Protein AF-E3PUZ7-F1 (afdb_monomer)

Solvent-accessible surface area (backbone atoms only — not comparable to full-atom values): 16773 Å² total; per-residue (Å²): 133,90,82,90,81,86,84,90,86,87,89,82,92,78,91,83,91,81,84,89,81,80,80,84,82,78,83,76,80,80,89,76,95,76,76,70,51,76,69,99,74,86,47,69,56,97,90,42,78,56,87,70,87,52,75,85,46,40,57,33,38,39,93,94,38,83,44,66,38,68,68,36,36,41,74,70,62,56,26,41,72,46,79,43,77,60,50,97,97,40,70,58,47,78,49,77,45,65,55,72,88,47,73,67,61,53,50,52,51,51,51,52,50,51,53,51,51,51,53,52,48,52,53,49,53,52,49,51,51,50,51,51,51,52,47,53,50,49,51,52,48,50,51,46,50,50,53,55,38,66,70,66,51,70,75,79,47,70,63,59,38,50,55,48,28,48,46,44,48,70,35,72,87,57,19,44,52,79,47,73,98,85,48,77,67,41,37,40,44,56,47,50,46,79,55,98,78,24,43,33,36,42,36,30,26,70,48,70,63,43,72,68,53,49,58,49,44,39,34,77,72,45,20,53,53,49,41,50,53,54,37,54,52,43,50,59,50,36,74,78,38,77,83,39,53,36,39,40,35,36,36,36,31,51,80,67,80,78,55,47,79,40,39,72,37,48,29,73,102,48,67,74,56,54,62,63,75,44,113

Nearest PDB structures (foldseek):
  5ino-assembly1_B  TM=4.489E-01  e=2.355E-01  Homo sapiens
  4gyz-assembly8_H  TM=4.248E-01  e=5.285E-01  Mus musculus
  5ino-assembly1_A  TM=3.552E-01  e=2.801E-01  Homo sapiens
  7krw-assembly3_A  TM=2.551E-01  e=5.321E+00  Escherichia coli K-12

Sequence (279 aa):
MKLFSSKKKIAIIGTMLTTMLAGTIAYAATPIKQDAYYDTFKLVVNGTEQFISDTALKPFIANSRVYVPISTLQNLGIANVQWTPAATGQAASLSVTPKGGTASGEVALYQQQLAALNTQLQAKESEITTLKADKTKLEAEVDKLKSSSSSSSGDLSTRDLQDLEDILNDDRDFEEFYVDSTIRDIGFTYEVDEYRGDVEINMYPDIEITSSILSTLKTDSVARAFDSFIEDIGEEAERKFKDSDVIINLYDDRERNRPSEIHSFDYDGRLRDTIKDAR

Secondary structure (DSSP, 8-state):
------------------------PPPPPPP-----B-----EEETTEEE----GGGS-EEETTEEE--HHHHHHTTSEEEEEE--BTTB--EEEEEES---HHHHHHHHHHHHHHHHHHHHHHHHHHHHHHHHHHHHHHHHHHHHHHHTTT-----HHHHHHHHHHHHH-HHHHEE---TTS--EEEEEEEEEETTEEEEEEEESS---HHHHHHHTSHHHHHHHHHHHHHHHHHHHHH-TTS-EEEEEES-TTSSSPPEEEEEEESSSB---GGG--

Mean predicted aligned error: 20.54 Å

Organism: Acetoanaerobium sticklandii (strain ATCC 12662 / DSM 519 / JCM 1433 / CCUG 9281 / NCIMB 10654 / HF) (NCBI:txid499177)

Radius of gyration: 53.44 Å; Cα contacts (8 Å, |Δi|>4): 319; chains: 1; bounding box: 147×51×120 Å

pLDDT: mean 78.33, std 17.29, range [33.28, 96.38]

Foldseek 3Di:
DDDDDDDDDDDDDDDDDDDPDPDDQDDDDDDDDWDKADDDDFDADPNRTDDDPDPVQDWIDTPNDIDGPPVVCVVVLFWDWDWDPDDVRGHTDIDIGGSDPCPVVVVVVVVVVVVVVVVVVVVVVVVVVVVVVVVVVVVVVVVVVVVVCVVPQDPCPPVLQVVLQCCLCVPPLNQWQDDPPPDDIWGWHWHWDDDPSAIEIEIATLAQCDPVNLVVCLPPVNFVSVQVSVFVSLVSVCVSVVPHKYKYWYWRDNVPPDTDTQDIWTDDPHTDDISNPTD

Structure (mmCIF, N/CA/C/O backbone):
data_AF-E3PUZ7-F1
#
_entry.id   AF-E3PUZ7-F1
#
loop_
_atom_site.group_PDB
_atom_site.id
_atom_site.type_symbol
_atom_site.label_atom_id
_atom_site.label_alt_id
_atom_site.label_comp_id
_atom_site.label_asym_id
_atom_site.label_entity_id
_atom_site.label_seq_id
_atom_site.pdbx_PDB_ins_code
_atom_site.Cartn_x
_atom_site.Cartn_y
_atom_site.Cartn_z
_atom_site.occupancy
_atom_site.B_iso_or_equiv
_atom_site.auth_seq_id
_atom_site.auth_comp_id
_atom_site.auth_asym_id
_atom_site.auth_atom_id
_atom_site.pdbx_PDB_model_num
ATOM 1 N N . MET A 1 1 ? 117.271 -1.258 -57.530 1.00 35.53 1 MET A N 1
ATOM 2 C CA . MET A 1 1 ? 117.498 -0.709 -56.176 1.00 35.53 1 MET A CA 1
ATOM 3 C C . MET A 1 1 ? 116.738 -1.600 -55.200 1.00 35.53 1 MET A C 1
ATOM 5 O O . MET A 1 1 ? 115.543 -1.777 -55.380 1.00 35.53 1 MET A O 1
ATOM 9 N N . LYS A 1 2 ? 117.445 -2.276 -54.283 1.00 41.56 2 LYS A N 1
ATOM 10 C CA . LYS A 1 2 ? 116.847 -3.051 -53.175 1.00 41.56 2 LYS A CA 1
ATOM 11 C C . LYS A 1 2 ? 116.072 -2.099 -52.251 1.00 41.56 2 LYS A C 1
ATOM 13 O O . LYS A 1 2 ? 116.415 -0.926 -52.248 1.00 41.56 2 LYS A O 1
ATOM 18 N N . LEU A 1 3 ? 115.136 -2.607 -51.442 1.00 33.28 3 LEU A N 1
ATOM 19 C CA . LEU A 1 3 ? 115.166 -2.507 -49.969 1.00 33.28 3 LEU A CA 1
ATOM 20 C C . LEU A 1 3 ? 113.838 -3.020 -49.334 1.00 33.28 3 LEU A C 1
ATOM 22 O O . LEU A 1 3 ? 112.811 -2.391 -49.524 1.00 33.28 3 LEU A O 1
ATOM 26 N N . PHE A 1 4 ? 113.941 -4.134 -48.575 1.00 36.12 4 PHE A N 1
ATOM 27 C CA . PHE A 1 4 ? 113.242 -4.536 -47.317 1.00 36.12 4 PHE A CA 1
ATOM 28 C C . PHE A 1 4 ? 111.691 -4.520 -47.208 1.00 36.12 4 PHE A C 1
ATOM 30 O O . PHE A 1 4 ? 111.017 -3.789 -47.905 1.00 36.12 4 PHE A O 1
ATOM 37 N N . SER A 1 5 ? 111.008 -5.200 -46.276 1.00 40.09 5 SER A N 1
ATOM 38 C CA . SER A 1 5 ? 111.151 -6.456 -45.514 1.00 40.09 5 SER A CA 1
ATOM 39 C C . SER A 1 5 ? 109.870 -6.641 -44.654 1.00 40.09 5 SER A C 1
ATOM 41 O O . SER A 1 5 ? 109.211 -5.681 -44.280 1.00 40.09 5 SER A O 1
ATOM 43 N N . SER A 1 6 ? 109.587 -7.892 -44.268 1.00 39.78 6 SER A N 1
ATOM 44 C CA . SER A 1 6 ? 108.939 -8.339 -43.009 1.00 39.78 6 SER A CA 1
ATOM 45 C C . SER A 1 6 ? 107.429 -8.134 -42.698 1.00 39.78 6 SER A C 1
ATOM 47 O O . SER A 1 6 ? 106.940 -7.056 -42.404 1.00 39.78 6 SER A O 1
ATOM 49 N N . LYS A 1 7 ? 106.737 -9.288 -42.660 1.00 39.28 7 LYS A N 1
ATOM 50 C CA . LYS A 1 7 ? 105.817 -9.875 -41.647 1.00 39.28 7 LYS A CA 1
ATOM 51 C C . LYS A 1 7 ? 104.929 -8.996 -40.718 1.00 39.28 7 LYS A C 1
ATOM 53 O O . LYS A 1 7 ? 105.419 -8.386 -39.783 1.00 39.28 7 LYS A O 1
ATOM 58 N N . LYS A 1 8 ? 103.611 -9.262 -40.847 1.00 44.84 8 LYS A N 1
ATOM 59 C CA . LYS A 1 8 ? 102.519 -9.493 -39.851 1.00 44.84 8 LYS A CA 1
ATOM 60 C C . LYS A 1 8 ? 102.328 -8.515 -38.664 1.00 44.84 8 LYS A C 1
ATOM 62 O O . LYS A 1 8 ? 103.142 -8.541 -37.750 1.00 44.84 8 LYS A O 1
ATOM 67 N N . LYS A 1 9 ? 101.111 -7.941 -38.529 1.00 35.28 9 LYS A N 1
ATOM 68 C CA . LYS A 1 9 ? 100.066 -8.272 -37.510 1.00 35.28 9 LYS A CA 1
ATOM 69 C C . LYS A 1 9 ? 99.003 -7.154 -37.316 1.00 35.28 9 LYS A C 1
ATOM 71 O O . LYS A 1 9 ? 99.347 -5.985 -37.298 1.00 35.28 9 LYS A O 1
ATOM 76 N N . ILE A 1 10 ? 97.777 -7.607 -37.004 1.00 37.75 10 ILE A N 1
ATOM 77 C CA . ILE A 1 10 ? 96.693 -6.976 -36.207 1.00 37.75 10 ILE A CA 1
ATOM 78 C C . ILE A 1 10 ? 95.691 -6.041 -36.922 1.00 37.75 10 ILE A C 1
ATOM 80 O O . ILE A 1 10 ? 96.037 -5.041 -37.535 1.00 37.75 10 ILE A O 1
ATOM 84 N N . ALA A 1 11 ? 94.417 -6.423 -36.779 1.00 45.62 11 ALA A N 1
ATOM 85 C CA . ALA A 1 11 ? 93.198 -5.719 -37.160 1.00 45.62 11 ALA A CA 1
ATOM 86 C C . ALA A 1 11 ? 92.857 -4.574 -36.193 1.00 45.62 11 ALA A C 1
ATOM 88 O O . ALA A 1 11 ? 93.078 -4.725 -34.993 1.00 45.62 11 ALA A O 1
ATOM 89 N N . ILE A 1 12 ? 92.221 -3.505 -36.692 1.00 39.75 12 ILE A N 1
ATOM 90 C CA . ILE A 1 12 ? 91.436 -2.551 -35.891 1.00 39.75 12 ILE A CA 1
ATOM 91 C C . ILE A 1 12 ? 90.181 -2.139 -36.682 1.00 39.75 12 ILE A C 1
ATOM 93 O O . ILE A 1 12 ? 90.254 -1.724 -37.835 1.00 39.75 12 ILE A O 1
ATOM 97 N N . ILE A 1 13 ? 89.036 -2.306 -36.023 1.00 45.91 13 ILE A N 1
ATOM 98 C CA . ILE A 1 13 ? 87.685 -1.854 -36.372 1.00 45.91 13 ILE A CA 1
ATOM 99 C C . ILE A 1 13 ? 87.637 -0.317 -36.328 1.00 45.91 13 ILE A C 1
ATOM 101 O O . ILE A 1 13 ? 88.114 0.269 -35.362 1.00 45.91 13 ILE A O 1
ATOM 105 N N . GLY A 1 14 ? 87.022 0.338 -37.319 1.00 33.44 14 GLY A N 1
ATOM 106 C CA . GLY A 1 14 ? 86.835 1.793 -37.295 1.00 33.44 14 GLY A CA 1
ATOM 107 C C . GLY A 1 14 ? 85.931 2.314 -38.412 1.00 33.44 14 GLY A C 1
ATOM 108 O O . GLY A 1 14 ? 86.341 2.417 -39.559 1.00 33.44 14 GLY A O 1
ATOM 109 N N . THR A 1 15 ? 84.693 2.624 -38.037 1.00 42.69 15 THR A N 1
ATOM 110 C CA . THR A 1 15 ? 83.685 3.464 -38.708 1.00 42.69 15 THR A CA 1
ATOM 111 C C . THR A 1 15 ? 84.198 4.494 -39.726 1.00 42.69 15 THR A C 1
ATOM 113 O O . THR A 1 15 ? 84.969 5.373 -39.353 1.00 42.69 15 THR A O 1
ATOM 116 N N . MET A 1 16 ? 83.612 4.523 -40.931 1.00 34.06 16 MET A N 1
ATOM 117 C CA . MET A 1 16 ? 83.184 5.786 -41.555 1.00 34.06 16 MET A CA 1
ATOM 118 C C . MET A 1 16 ? 82.110 5.552 -42.625 1.00 34.06 16 MET A C 1
ATOM 120 O O . MET A 1 16 ? 82.359 5.114 -43.744 1.00 34.06 16 MET A O 1
ATOM 124 N N . LEU A 1 17 ? 80.885 5.841 -42.200 1.00 45.72 17 LEU A N 1
ATOM 125 C CA . LEU A 1 17 ? 79.695 6.087 -42.991 1.00 45.72 17 LEU A CA 1
ATOM 126 C C . LEU A 1 17 ? 79.777 7.533 -43.500 1.00 45.72 17 LEU A C 1
ATOM 128 O O . LEU A 1 17 ? 79.651 8.431 -42.675 1.00 45.72 17 LEU A O 1
ATOM 132 N N . THR A 1 18 ? 79.933 7.773 -44.806 1.00 37.12 18 THR A N 1
ATOM 133 C CA . THR A 1 18 ? 79.565 9.069 -45.408 1.00 37.12 18 THR A CA 1
ATOM 134 C C . THR A 1 18 ? 79.391 8.998 -46.931 1.00 37.12 18 THR A C 1
ATOM 136 O O . THR A 1 18 ? 80.297 8.653 -47.681 1.00 3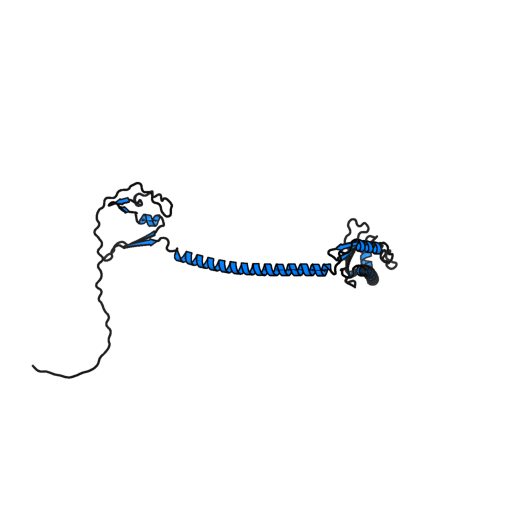7.12 18 THR A O 1
ATOM 139 N N . THR A 1 19 ? 78.194 9.426 -47.349 1.00 40.69 19 THR A N 1
ATOM 140 C CA . THR A 1 19 ? 77.864 10.134 -48.600 1.00 40.69 19 THR A CA 1
ATOM 141 C C . THR A 1 19 ? 77.916 9.381 -49.937 1.00 40.69 19 THR A C 1
ATOM 143 O O . THR A 1 19 ? 78.803 9.593 -50.755 1.00 40.69 19 THR A O 1
ATOM 146 N N . MET A 1 20 ? 76.832 8.660 -50.240 1.00 35.34 20 MET A N 1
ATOM 147 C CA . MET A 1 20 ? 76.235 8.660 -51.584 1.00 35.34 20 MET A CA 1
ATOM 148 C C . MET A 1 20 ? 74.892 9.401 -51.515 1.00 35.34 20 MET A C 1
ATOM 150 O O . MET A 1 2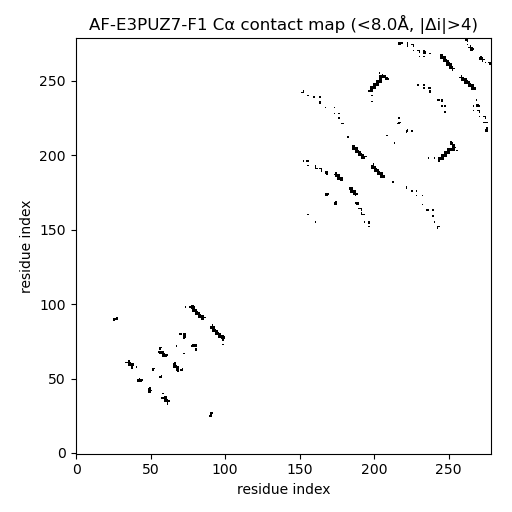0 ? 73.848 8.816 -51.248 1.00 35.34 20 MET A O 1
ATOM 154 N N . LEU A 1 21 ? 74.939 10.718 -51.714 1.00 43.41 21 LEU A N 1
ATOM 155 C CA . LEU A 1 21 ? 73.780 11.555 -52.030 1.00 43.41 21 LEU A CA 1
ATOM 156 C C . LEU A 1 21 ? 73.875 11.889 -53.520 1.00 43.41 21 LEU A C 1
ATOM 158 O O . LEU A 1 21 ? 74.507 12.868 -53.905 1.00 43.41 21 LEU A O 1
ATOM 162 N N . ALA A 1 22 ? 73.273 11.051 -54.362 1.00 42.03 22 ALA A N 1
ATOM 163 C CA . ALA A 1 22 ? 72.930 11.424 -55.728 1.00 42.03 22 ALA A CA 1
ATOM 164 C C . ALA A 1 22 ? 71.433 11.750 -55.731 1.00 42.03 22 ALA A C 1
ATOM 166 O O . ALA A 1 22 ? 70.590 10.859 -55.640 1.00 42.03 22 ALA A O 1
ATOM 167 N N . GLY A 1 23 ? 71.124 13.047 -55.725 1.00 36.88 23 GLY A N 1
ATOM 168 C CA . GLY A 1 23 ? 69.761 13.563 -55.709 1.00 36.88 23 GLY A CA 1
ATOM 169 C C . GLY A 1 23 ? 69.001 13.206 -56.985 1.00 36.88 23 GLY A C 1
ATOM 170 O O . GLY A 1 23 ? 69.510 13.342 -58.095 1.00 36.88 23 GLY A O 1
ATOM 171 N N . THR A 1 24 ? 67.757 12.773 -56.823 1.00 38.41 24 THR A N 1
ATOM 172 C CA . THR A 1 24 ? 66.792 12.663 -57.915 1.00 38.41 24 THR A CA 1
ATOM 173 C C . THR A 1 24 ? 66.355 14.067 -58.331 1.00 38.41 24 THR A C 1
ATOM 175 O O . THR A 1 24 ? 65.744 14.785 -57.539 1.00 38.41 24 THR A O 1
ATOM 178 N N . ILE A 1 25 ? 66.660 14.471 -59.562 1.00 45.84 25 ILE A N 1
ATOM 179 C CA . ILE A 1 25 ? 66.169 15.726 -60.141 1.00 45.84 25 ILE A CA 1
ATOM 180 C C . ILE A 1 25 ? 64.728 15.480 -60.604 1.00 45.84 25 ILE A C 1
ATOM 182 O O . ILE A 1 25 ? 64.490 14.645 -61.475 1.00 45.84 25 ILE A O 1
ATOM 186 N N . ALA A 1 26 ? 63.760 16.175 -60.007 1.00 39.38 26 ALA A N 1
ATOM 187 C CA . ALA A 1 26 ? 62.372 16.152 -60.457 1.00 39.38 26 ALA A CA 1
ATOM 188 C C . ALA A 1 26 ? 62.212 17.091 -61.665 1.00 39.38 26 ALA A C 1
ATOM 190 O O . ALA A 1 26 ? 62.407 18.300 -61.545 1.00 39.38 26 ALA A O 1
ATOM 191 N N . TYR A 1 27 ? 61.863 16.548 -62.832 1.00 46.06 27 TYR A N 1
ATOM 192 C CA . TYR A 1 27 ? 61.534 17.344 -64.015 1.00 46.06 27 TYR A CA 1
ATOM 193 C C . TYR A 1 27 ? 60.083 17.831 -63.920 1.00 46.06 27 TYR A C 1
ATOM 195 O O . TYR A 1 27 ? 59.155 17.024 -63.919 1.00 46.06 27 TYR A O 1
ATOM 203 N N . ALA A 1 28 ? 59.873 19.147 -63.857 1.00 52.69 28 ALA A N 1
ATOM 204 C CA . ALA A 1 28 ? 58.557 19.740 -64.082 1.00 52.69 28 ALA A CA 1
ATOM 205 C C . ALA A 1 28 ? 58.270 19.767 -65.595 1.00 52.69 28 ALA A C 1
ATOM 207 O O . ALA A 1 28 ? 59.100 20.233 -66.376 1.00 52.69 28 ALA A O 1
ATOM 208 N N . ALA A 1 29 ? 57.114 19.247 -66.016 1.00 57.47 29 ALA A N 1
ATOM 209 C CA . ALA A 1 29 ? 56.710 19.234 -67.422 1.00 57.47 29 ALA A CA 1
ATOM 210 C C . ALA A 1 29 ? 56.472 20.659 -67.959 1.00 57.47 29 ALA A C 1
ATOM 212 O O . ALA A 1 29 ? 55.975 21.531 -67.245 1.00 57.47 29 ALA A O 1
ATOM 213 N N . THR A 1 30 ? 56.810 20.896 -69.229 1.00 62.16 30 THR A N 1
ATOM 214 C CA . THR A 1 30 ? 56.602 22.186 -69.904 1.00 62.16 30 THR A CA 1
ATOM 215 C C . THR A 1 30 ? 55.100 22.439 -70.119 1.00 62.16 30 THR A C 1
ATOM 217 O O . THR A 1 30 ? 54.409 21.524 -70.574 1.00 62.16 30 THR A O 1
ATOM 220 N N . PRO A 1 31 ? 54.557 23.639 -69.826 1.00 61.28 31 PRO A N 1
ATOM 221 C CA . PRO A 1 31 ? 53.133 23.915 -70.021 1.00 61.28 31 PRO A CA 1
ATOM 222 C C . PRO A 1 31 ? 52.729 23.822 -71.500 1.00 61.28 31 PRO A C 1
ATOM 224 O O . PRO A 1 31 ? 53.363 24.437 -72.355 1.00 61.28 31 PRO A O 1
ATOM 227 N N . ILE A 1 32 ? 51.648 23.097 -71.800 1.00 71.00 32 ILE A N 1
ATOM 228 C CA . ILE A 1 32 ? 51.056 23.005 -73.146 1.00 71.00 32 ILE A CA 1
ATOM 229 C C . ILE A 1 32 ? 49.718 23.751 -73.133 1.00 71.00 32 ILE A C 1
ATOM 231 O O . ILE A 1 32 ? 48.875 23.483 -72.276 1.00 71.00 32 ILE A O 1
ATOM 235 N N . LYS A 1 33 ? 49.511 24.677 -74.080 1.00 72.56 33 LYS A N 1
ATOM 236 C CA . LYS A 1 33 ? 48.234 25.393 -74.244 1.00 72.56 33 LYS A CA 1
ATOM 237 C C . LYS A 1 33 ? 47.150 24.416 -74.713 1.00 72.56 33 LYS A C 1
ATOM 239 O O . LYS A 1 33 ? 47.382 23.655 -75.647 1.00 72.56 33 LYS A O 1
ATOM 244 N N . GLN A 1 34 ? 45.981 24.453 -74.076 1.00 73.81 34 GLN A N 1
ATOM 245 C CA . GLN A 1 34 ? 44.832 23.617 -74.428 1.00 73.81 34 GLN A CA 1
ATOM 246 C C . GLN A 1 34 ? 43.584 24.482 -74.585 1.00 73.81 34 GLN A C 1
ATOM 248 O O . GLN A 1 34 ? 43.369 25.397 -73.788 1.00 73.81 34 GLN A O 1
ATOM 253 N N . ASP A 1 35 ? 42.772 24.172 -75.593 1.00 80.94 35 ASP A N 1
ATOM 254 C CA . ASP A 1 35 ? 41.462 24.789 -75.777 1.00 80.94 35 ASP A CA 1
ATOM 255 C C . ASP A 1 35 ? 40.428 24.054 -74.912 1.00 80.94 35 ASP A C 1
ATOM 257 O O . ASP A 1 35 ? 40.373 22.820 -74.890 1.00 80.94 35 ASP A O 1
ATOM 261 N N . ALA A 1 36 ? 39.623 24.821 -74.178 1.00 83.75 36 ALA A N 1
ATOM 262 C CA . ALA A 1 36 ? 38.606 24.325 -73.259 1.00 83.75 36 ALA A CA 1
ATOM 263 C C . ALA A 1 36 ? 37.261 24.998 -73.546 1.00 83.75 36 ALA A C 1
ATOM 265 O O . ALA A 1 36 ? 37.219 26.185 -73.875 1.00 83.75 36 ALA A O 1
ATOM 266 N N . TYR A 1 37 ? 36.165 24.256 -73.394 1.00 84.19 37 TYR A N 1
ATOM 267 C CA . TYR A 1 37 ? 34.810 24.797 -73.504 1.00 84.19 37 TYR A CA 1
ATOM 268 C C . TYR A 1 37 ? 33.923 24.341 -72.343 1.00 84.19 37 TYR A C 1
ATOM 270 O O . TYR A 1 37 ? 34.161 23.309 -71.711 1.00 84.19 37 TYR A O 1
ATOM 278 N N . TYR A 1 38 ? 32.891 25.136 -72.068 1.00 81.38 38 TYR A N 1
ATOM 279 C CA . TYR A 1 38 ? 31.889 24.867 -71.042 1.00 81.38 38 TYR A CA 1
ATOM 280 C C . TYR A 1 38 ? 30.602 24.385 -71.716 1.00 81.38 38 TYR A C 1
ATOM 282 O O . TYR A 1 38 ? 30.128 25.022 -72.653 1.00 81.38 38 TYR A O 1
ATOM 290 N N . ASP A 1 39 ? 30.045 23.279 -71.230 1.00 73.31 39 ASP A N 1
ATOM 291 C CA . ASP A 1 39 ? 28.766 22.709 -71.671 1.00 73.31 39 ASP A CA 1
ATOM 292 C C . ASP A 1 39 ? 27.776 22.677 -70.484 1.00 73.31 39 ASP A C 1
ATOM 294 O O . ASP A 1 39 ? 28.136 22.989 -69.343 1.00 73.31 39 ASP A O 1
ATOM 298 N N . THR A 1 40 ? 26.515 22.324 -70.725 1.00 71.31 40 THR A N 1
ATOM 299 C CA . THR A 1 40 ? 25.496 22.128 -69.686 1.00 71.31 40 THR A CA 1
ATOM 300 C C . THR A 1 40 ? 25.797 20.903 -68.815 1.00 71.31 40 THR A C 1
ATOM 302 O O . THR A 1 40 ? 25.353 19.791 -69.090 1.00 71.31 40 THR A O 1
ATOM 305 N N . PHE A 1 41 ? 26.529 21.116 -67.719 1.00 72.06 41 PHE A N 1
ATOM 306 C CA . PHE A 1 41 ? 26.807 20.095 -66.708 1.00 72.06 41 PHE A CA 1
ATOM 307 C C . PHE A 1 41 ? 25.840 20.154 -65.530 1.00 72.06 41 PHE A C 1
ATOM 309 O O . PHE A 1 41 ? 25.646 21.211 -64.932 1.00 72.06 41 PHE A O 1
ATOM 316 N N . LYS A 1 42 ? 25.335 18.986 -65.124 1.00 77.81 42 LYS A N 1
ATOM 317 C CA . LYS A 1 42 ? 24.794 18.775 -63.779 1.00 77.81 42 LYS A CA 1
ATOM 318 C C . LYS A 1 42 ? 25.878 18.160 -62.911 1.00 77.81 42 LYS A C 1
ATOM 320 O O . LYS A 1 42 ? 26.331 17.050 -63.187 1.00 77.81 42 LYS A O 1
ATOM 325 N N . LEU A 1 43 ? 26.301 18.873 -61.874 1.00 79.00 43 LEU A N 1
ATOM 326 C CA . LEU A 1 43 ? 27.221 18.328 -60.885 1.00 79.00 43 LEU A CA 1
ATOM 327 C C . LEU A 1 43 ? 26.409 17.798 -59.709 1.00 79.00 43 LEU A C 1
ATOM 329 O O . LEU A 1 43 ? 25.766 18.574 -59.015 1.00 79.00 43 LEU A O 1
ATOM 333 N N . VAL A 1 44 ? 26.445 16.491 -59.473 1.00 78.62 44 VAL A N 1
ATOM 334 C CA . VAL A 1 44 ? 25.782 15.867 -58.322 1.00 78.62 44 VAL A CA 1
ATOM 335 C C . VAL A 1 44 ? 26.852 15.343 -57.379 1.00 78.62 44 VAL A C 1
ATOM 337 O O . VAL A 1 44 ? 27.714 14.564 -57.781 1.00 78.62 44 VAL A O 1
ATOM 340 N N . VAL A 1 45 ? 26.797 15.772 -56.121 1.00 74.00 45 VAL A N 1
ATOM 341 C CA . VAL A 1 45 ? 27.726 15.356 -55.065 1.00 74.00 45 VAL A CA 1
ATOM 342 C C . VAL A 1 45 ? 26.897 14.785 -53.928 1.00 74.00 45 VAL A C 1
ATOM 344 O O . VAL A 1 45 ? 25.993 15.451 -53.432 1.00 74.00 45 VAL A O 1
ATOM 347 N N . ASN A 1 46 ? 27.179 13.538 -53.541 1.00 69.00 46 ASN A N 1
ATOM 348 C CA . ASN A 1 46 ? 26.451 12.820 -52.487 1.00 69.00 46 ASN A CA 1
ATOM 349 C C . ASN A 1 46 ? 24.918 12.822 -52.683 1.00 69.00 46 ASN A C 1
ATOM 351 O O . ASN A 1 46 ? 24.166 12.953 -51.725 1.00 69.00 46 ASN A O 1
ATOM 355 N N . GLY A 1 47 ? 24.456 12.706 -53.933 1.00 72.12 47 GLY A N 1
ATOM 356 C CA . GLY A 1 47 ? 23.028 12.682 -54.280 1.00 72.12 47 GLY A CA 1
ATOM 357 C C . GLY A 1 47 ? 22.362 14.055 -54.434 1.00 72.12 47 GLY A C 1
ATOM 358 O O . GLY A 1 47 ? 21.220 14.109 -54.880 1.00 72.12 47 GLY A O 1
ATOM 359 N N . THR A 1 48 ? 23.070 15.153 -54.151 1.00 75.31 48 THR A N 1
ATOM 360 C CA . THR A 1 48 ? 22.534 16.521 -54.242 1.00 75.31 48 THR A CA 1
ATOM 361 C C . THR A 1 48 ? 23.167 17.290 -55.400 1.00 75.31 48 THR A C 1
ATOM 363 O O . THR A 1 48 ? 24.395 17.354 -55.516 1.00 75.31 48 THR A O 1
ATOM 366 N N . GLU A 1 49 ? 22.334 17.900 -56.247 1.00 83.50 49 GLU A N 1
ATOM 367 C CA . GLU A 1 49 ? 22.781 18.773 -57.338 1.00 83.50 49 GLU A CA 1
ATOM 368 C C . GLU A 1 49 ? 23.422 20.055 -56.782 1.00 83.50 49 GLU A C 1
ATOM 370 O O . GLU A 1 49 ? 22.863 20.736 -55.925 1.00 83.50 49 GLU A O 1
ATOM 375 N N . GLN A 1 50 ? 24.624 20.364 -57.262 1.00 82.25 50 GLN A N 1
ATOM 376 C CA . GLN A 1 50 ? 25.437 21.497 -56.844 1.00 82.25 50 GLN A CA 1
ATOM 377 C C . GLN A 1 50 ? 25.344 22.603 -57.889 1.00 82.25 50 GLN A C 1
ATOM 379 O O . GLN A 1 50 ? 25.772 22.437 -59.034 1.00 82.25 50 GLN A O 1
ATOM 384 N N . PHE A 1 51 ? 24.824 23.758 -57.480 1.00 80.88 51 PHE A N 1
ATOM 385 C CA . PHE A 1 51 ? 24.768 24.933 -58.337 1.00 80.88 51 PHE A CA 1
ATOM 386 C C . PHE A 1 51 ? 26.043 25.766 -58.182 1.00 80.88 51 PHE A C 1
ATOM 388 O O . PHE A 1 51 ? 26.272 26.394 -57.150 1.00 80.88 51 PHE A O 1
ATOM 395 N N . ILE A 1 52 ? 26.876 25.782 -59.222 1.00 79.44 52 ILE A N 1
ATOM 396 C CA . ILE A 1 52 ? 28.097 26.591 -59.269 1.00 79.44 52 ILE A CA 1
ATOM 397 C C . ILE A 1 52 ? 27.822 27.797 -60.164 1.00 79.44 52 ILE A C 1
ATOM 399 O O . ILE A 1 52 ? 27.684 27.652 -61.376 1.00 79.44 52 ILE A O 1
ATOM 403 N N . SER A 1 53 ? 27.729 28.992 -59.584 1.00 77.56 53 SER A N 1
ATOM 404 C CA . SER A 1 53 ? 27.492 30.232 -60.335 1.00 77.56 53 SER A CA 1
ATOM 405 C C . SER A 1 53 ? 28.758 30.751 -61.025 1.00 77.56 53 SER A C 1
ATOM 407 O O . SER A 1 53 ? 28.682 31.234 -62.155 1.00 77.56 53 SER A O 1
ATOM 409 N N . ASP A 1 54 ? 29.919 30.592 -60.387 1.00 81.81 54 ASP A N 1
ATOM 410 C CA . ASP A 1 54 ? 31.214 31.055 -60.888 1.00 81.81 54 ASP A CA 1
ATOM 411 C C . ASP A 1 54 ? 31.761 30.150 -62.004 1.00 81.81 54 ASP A C 1
ATOM 413 O O . ASP A 1 54 ? 32.048 28.969 -61.799 1.00 81.81 54 ASP A O 1
ATOM 417 N N . THR A 1 55 ? 31.952 30.719 -63.195 1.00 78.62 55 THR A N 1
ATOM 418 C CA . THR A 1 55 ? 32.502 30.030 -64.370 1.00 78.62 55 THR A CA 1
ATOM 419 C C . THR A 1 55 ? 33.916 29.491 -64.166 1.00 78.62 55 THR A C 1
ATOM 421 O O . THR A 1 55 ? 34.256 28.478 -64.772 1.00 78.62 55 THR A O 1
ATOM 424 N N . ALA A 1 56 ? 34.727 30.096 -63.292 1.00 80.44 56 ALA A N 1
ATOM 425 C CA . ALA A 1 56 ? 36.075 29.607 -62.986 1.00 80.44 56 ALA A CA 1
ATOM 426 C C . ALA A 1 56 ? 36.071 28.307 -62.159 1.00 80.44 56 ALA A C 1
ATOM 428 O O . ALA A 1 56 ? 37.069 27.588 -62.122 1.00 80.44 56 ALA A O 1
ATOM 429 N N . LEU A 1 57 ? 34.945 27.994 -61.513 1.00 80.81 57 LEU A N 1
ATOM 430 C CA . LEU A 1 57 ? 34.752 26.805 -60.681 1.00 80.81 57 LEU A CA 1
ATOM 431 C C . LEU A 1 57 ? 33.895 25.733 -61.369 1.00 80.81 57 LEU A C 1
ATOM 433 O O . LEU A 1 57 ? 33.724 24.631 -60.839 1.00 80.81 57 LEU A O 1
ATOM 437 N N . LYS A 1 58 ? 33.348 26.026 -62.551 1.00 84.81 58 LYS A N 1
ATOM 438 C CA . LYS A 1 58 ? 32.537 25.067 -63.301 1.00 84.81 58 LYS A CA 1
ATOM 439 C C . LYS A 1 58 ? 33.406 23.971 -63.921 1.00 84.81 58 LYS A C 1
ATOM 441 O O . LYS A 1 58 ? 34.501 24.265 -64.407 1.00 84.81 58 LYS A O 1
ATOM 446 N N . PRO A 1 59 ? 32.910 22.721 -63.965 1.00 87.62 59 PRO A N 1
ATOM 447 C CA . PRO A 1 59 ? 33.495 21.702 -64.817 1.00 87.62 59 PRO A CA 1
ATOM 448 C C . PRO A 1 59 ? 33.537 22.159 -66.280 1.00 87.62 59 PRO A C 1
ATOM 450 O O . PRO A 1 59 ? 32.635 22.858 -66.746 1.00 87.62 59 PRO A O 1
ATOM 453 N N . PHE A 1 60 ? 34.576 21.752 -66.999 1.00 88.38 60 PHE A N 1
ATOM 454 C CA . PHE A 1 60 ? 34.768 22.070 -68.414 1.00 88.38 60 PHE A CA 1
ATOM 455 C C . PHE A 1 60 ? 35.292 20.855 -69.180 1.00 88.38 60 PHE A C 1
ATOM 457 O O . PHE A 1 60 ? 35.779 19.894 -68.579 1.00 88.38 60 PHE A O 1
ATOM 464 N N . ILE A 1 61 ? 35.203 20.893 -70.510 1.00 86.81 61 ILE A N 1
ATOM 465 C CA . ILE A 1 61 ? 35.742 19.850 -71.389 1.00 86.81 61 ILE A CA 1
ATOM 466 C C . ILE A 1 61 ? 37.007 20.353 -72.062 1.00 86.81 61 ILE A C 1
ATOM 468 O O . ILE A 1 61 ? 37.016 21.421 -72.671 1.00 86.81 61 ILE A O 1
ATOM 472 N N . ALA A 1 62 ? 38.054 19.537 -72.004 1.00 88.94 62 ALA A N 1
ATOM 473 C CA . ALA A 1 62 ? 39.233 19.659 -72.852 1.00 88.94 62 ALA A CA 1
ATOM 474 C C . ALA A 1 62 ? 39.642 18.255 -73.316 1.00 88.94 62 ALA A C 1
ATOM 476 O O . ALA A 1 62 ? 39.488 17.289 -72.574 1.00 88.94 62 ALA A O 1
ATOM 477 N N . ASN A 1 63 ? 40.129 18.097 -74.549 1.00 84.56 63 ASN A N 1
ATOM 478 C CA . ASN A 1 63 ? 40.594 16.799 -75.074 1.00 84.56 63 ASN A CA 1
ATOM 479 C C . ASN A 1 63 ? 39.607 15.625 -74.861 1.00 84.56 63 ASN A C 1
ATOM 481 O O . ASN A 1 63 ? 40.016 14.508 -74.542 1.00 84.56 63 ASN A O 1
ATOM 485 N N . SER A 1 64 ? 38.301 15.882 -75.006 1.00 84.44 64 SER A N 1
ATOM 486 C CA . SER A 1 64 ? 37.221 14.906 -74.756 1.00 84.44 64 SER A CA 1
ATOM 487 C C . SER A 1 64 ? 37.187 14.331 -73.329 1.00 84.44 64 SER A C 1
ATOM 489 O O . SER A 1 64 ? 36.703 13.222 -73.109 1.00 84.44 64 SER A O 1
ATOM 491 N N . ARG A 1 65 ? 37.708 15.070 -72.345 1.00 84.25 65 ARG A N 1
ATOM 492 C CA . ARG A 1 65 ? 37.682 14.724 -70.920 1.00 84.25 65 ARG A CA 1
ATOM 493 C C . ARG A 1 65 ? 37.053 15.854 -70.121 1.00 84.25 65 ARG A C 1
ATOM 495 O O . ARG A 1 65 ? 37.256 17.025 -70.433 1.00 84.25 65 ARG A O 1
ATOM 502 N N . VAL A 1 66 ? 36.318 15.485 -69.076 1.00 86.56 66 VAL A N 1
ATOM 503 C CA . VAL A 1 66 ? 35.755 16.440 -68.119 1.00 86.56 66 VAL A CA 1
ATOM 504 C C . VAL A 1 66 ? 36.806 16.753 -67.063 1.00 86.56 66 VAL A C 1
ATOM 506 O O . VAL A 1 66 ? 37.347 15.851 -66.423 1.00 86.56 66 VAL A O 1
ATOM 509 N N . TYR A 1 67 ? 37.068 18.038 -66.874 1.00 86.88 67 TYR A N 1
ATOM 510 C CA . TYR A 1 67 ? 37.937 18.562 -65.835 1.00 86.88 67 TYR A CA 1
ATOM 511 C C . TYR A 1 67 ? 37.090 19.313 -64.822 1.00 86.88 67 TYR A C 1
ATOM 513 O O . TYR A 1 67 ? 36.273 20.156 -65.184 1.00 86.88 67 TYR A O 1
ATOM 521 N N . VAL A 1 68 ? 37.300 19.010 -63.545 1.00 86.44 68 VAL A N 1
ATOM 522 C CA . VAL A 1 68 ? 36.688 19.738 -62.432 1.00 86.44 68 VAL A CA 1
ATOM 523 C C . VAL A 1 68 ? 37.784 20.580 -61.783 1.00 86.44 68 VAL A C 1
ATOM 525 O O . VAL A 1 68 ? 38.808 20.011 -61.391 1.00 86.44 68 VAL A O 1
ATOM 528 N N . PRO A 1 69 ? 37.614 21.912 -61.669 1.00 87.12 69 PRO A N 1
ATOM 529 C CA . PRO A 1 69 ? 38.579 22.743 -60.967 1.00 87.12 69 PRO A CA 1
ATOM 530 C C . PRO A 1 69 ? 38.775 22.246 -59.535 1.00 87.12 69 PRO A C 1
ATOM 532 O O . PRO A 1 69 ? 37.831 21.916 -58.824 1.00 87.12 69 PRO A O 1
ATOM 535 N N . ILE A 1 70 ? 40.024 22.169 -59.094 1.00 82.25 70 ILE A N 1
ATOM 536 C CA . ILE A 1 70 ? 40.355 21.529 -57.815 1.00 82.25 70 ILE A CA 1
ATOM 537 C C . ILE A 1 70 ? 39.853 22.378 -56.634 1.00 82.25 70 ILE A C 1
ATOM 539 O O . ILE A 1 70 ? 39.403 21.839 -55.625 1.00 82.25 70 ILE A O 1
ATOM 543 N N . SER A 1 71 ? 39.813 23.703 -56.798 1.00 80.69 71 SER A N 1
ATOM 544 C CA . SER A 1 71 ? 39.148 24.641 -55.881 1.00 80.69 71 SER A CA 1
ATOM 545 C C . SER A 1 71 ? 37.663 24.321 -55.676 1.00 80.69 71 SER A C 1
ATOM 547 O O . SER A 1 71 ? 37.140 24.501 -54.577 1.00 80.69 71 SER A O 1
ATOM 549 N N . THR A 1 72 ? 36.987 23.777 -56.689 1.00 83.56 72 THR A N 1
ATOM 550 C CA . THR A 1 72 ? 35.595 23.326 -56.587 1.00 83.56 72 THR A CA 1
ATOM 551 C C . THR A 1 72 ? 35.457 22.190 -55.580 1.00 83.56 72 THR A C 1
ATOM 553 O O . THR A 1 72 ? 34.519 22.192 -54.792 1.00 83.56 72 THR A O 1
ATOM 556 N N . LEU A 1 73 ? 36.421 21.266 -55.512 1.00 80.00 73 LEU A N 1
ATOM 557 C CA . LEU A 1 73 ? 36.401 20.174 -54.531 1.00 80.00 73 LEU A CA 1
ATOM 558 C C . LEU A 1 73 ? 36.515 20.690 -53.088 1.00 80.00 73 LEU A C 1
ATOM 560 O O . LEU A 1 73 ? 35.863 20.158 -52.187 1.00 80.00 73 LEU A O 1
ATOM 564 N N . GLN A 1 74 ? 37.306 21.744 -52.872 1.00 77.75 74 GLN A N 1
ATOM 565 C CA . GLN A 1 74 ? 37.452 22.392 -51.567 1.00 77.75 74 GLN A CA 1
ATOM 566 C C . GLN A 1 74 ? 36.191 23.167 -51.164 1.00 77.75 74 GLN A C 1
ATOM 568 O O . GLN A 1 74 ? 35.704 23.013 -50.034 1.00 77.75 74 GLN A O 1
ATOM 573 N N . ASN A 1 75 ? 35.640 23.951 -52.097 1.00 78.19 75 ASN A N 1
ATOM 574 C CA . ASN A 1 75 ? 34.437 24.759 -51.887 1.00 78.19 75 ASN A CA 1
ATOM 575 C C . ASN A 1 75 ? 33.200 23.892 -51.630 1.00 78.19 75 ASN A C 1
ATOM 577 O O . ASN A 1 75 ? 32.401 24.215 -50.758 1.00 78.19 75 ASN A O 1
ATOM 581 N N . LEU A 1 76 ? 33.083 22.755 -52.320 1.00 75.81 76 LEU A N 1
ATOM 582 C CA . LEU A 1 76 ? 31.978 21.807 -52.148 1.00 75.81 76 LEU A CA 1
ATOM 583 C C . LEU A 1 76 ? 32.119 20.899 -50.922 1.00 75.81 76 LEU A C 1
ATOM 585 O O . LEU A 1 76 ? 31.284 20.027 -50.707 1.00 75.81 76 LEU A O 1
ATOM 589 N N . GLY A 1 77 ? 33.168 21.056 -50.113 1.00 74.00 77 GLY A N 1
ATOM 590 C CA . GLY A 1 77 ? 33.291 20.241 -48.907 1.00 74.00 77 GLY A CA 1
ATOM 591 C C . GLY A 1 77 ? 33.809 18.819 -49.135 1.00 74.00 77 GLY A C 1
ATOM 592 O O . GLY A 1 77 ? 33.760 18.025 -48.206 1.00 74.00 77 GLY A O 1
ATOM 593 N N . ILE A 1 78 ? 34.324 18.497 -50.324 1.00 74.81 78 ILE A N 1
ATOM 594 C CA . ILE A 1 78 ? 34.680 17.127 -50.728 1.00 74.81 78 ILE A CA 1
ATOM 595 C C . ILE A 1 78 ? 36.110 16.772 -50.300 1.00 74.81 78 ILE A C 1
ATOM 597 O O . ILE A 1 78 ? 36.361 15.701 -49.747 1.00 74.81 78 ILE A O 1
ATOM 601 N N . ALA A 1 79 ? 37.059 17.678 -50.542 1.00 77.31 79 ALA A N 1
ATOM 602 C CA . ALA A 1 79 ? 38.480 17.448 -50.292 1.00 77.31 79 ALA A CA 1
ATOM 603 C C . ALA A 1 79 ? 39.164 18.671 -49.669 1.00 77.31 79 ALA A C 1
ATOM 605 O O . ALA A 1 79 ? 38.791 19.811 -49.940 1.00 77.31 79 ALA A O 1
ATOM 606 N N . ASN A 1 80 ? 40.186 18.433 -48.851 1.00 80.44 80 ASN A N 1
ATOM 607 C CA . AS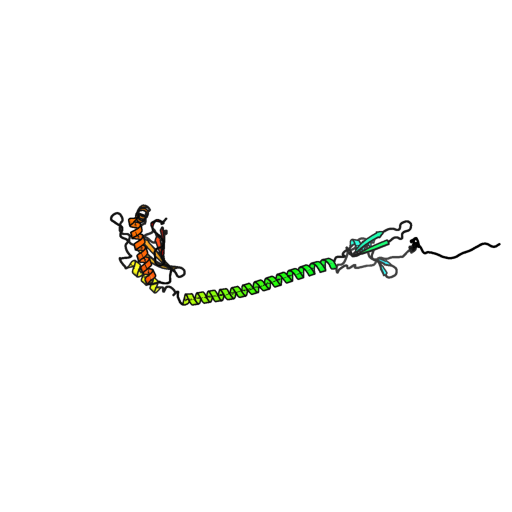N A 1 80 ? 41.177 19.442 -48.514 1.00 80.44 80 ASN A CA 1
ATOM 608 C C . ASN A 1 80 ? 42.210 19.487 -49.640 1.00 80.44 80 ASN A C 1
ATOM 610 O O . ASN A 1 80 ? 42.720 18.454 -50.075 1.00 80.44 80 ASN A O 1
ATOM 614 N N . VAL A 1 81 ? 42.505 20.692 -50.114 1.00 82.81 81 VAL A N 1
ATOM 615 C CA . VAL A 1 81 ? 43.414 20.927 -51.233 1.00 82.81 81 VAL A CA 1
ATOM 616 C C . VAL A 1 81 ? 44.506 21.866 -50.754 1.00 82.81 81 VAL A C 1
ATOM 618 O O . VAL A 1 81 ? 44.218 22.951 -50.254 1.00 82.81 81 VAL A O 1
ATOM 621 N N . GLN A 1 82 ? 45.762 21.459 -50.918 1.00 83.06 82 GLN A N 1
ATOM 622 C CA . GLN A 1 82 ? 46.919 22.286 -50.605 1.00 83.06 82 GLN A CA 1
ATOM 623 C C . GLN A 1 82 ? 47.829 22.383 -51.826 1.00 83.06 82 GLN A C 1
ATOM 625 O O . GLN A 1 82 ? 48.423 21.397 -52.265 1.00 83.06 82 GLN A O 1
ATOM 630 N N . TRP A 1 83 ? 47.935 23.594 -52.368 1.00 82.94 83 TRP A N 1
ATOM 631 C CA . TRP A 1 83 ? 48.883 23.925 -53.423 1.00 82.94 83 TRP A CA 1
ATOM 632 C C . TRP A 1 83 ? 50.176 24.463 -52.814 1.00 82.94 83 TRP A C 1
ATOM 634 O O . TRP A 1 83 ? 50.153 25.458 -52.089 1.00 82.94 83 TRP A O 1
ATOM 644 N N . THR A 1 84 ? 51.298 23.828 -53.142 1.00 82.88 84 THR A N 1
ATOM 645 C CA . THR A 1 84 ? 52.638 24.318 -52.817 1.00 82.88 84 THR A CA 1
ATOM 646 C C . THR A 1 84 ? 53.309 24.751 -54.120 1.00 82.88 84 THR A C 1
ATOM 648 O O . THR A 1 84 ? 53.614 23.892 -54.954 1.00 82.88 84 THR A O 1
ATOM 651 N N . PRO A 1 85 ? 53.519 26.061 -54.349 1.00 81.81 85 PRO A N 1
ATOM 652 C CA . PRO A 1 85 ? 54.148 26.541 -55.574 1.00 81.81 85 PRO A CA 1
ATOM 653 C C . PRO A 1 85 ? 55.604 26.067 -55.673 1.00 81.81 85 PRO A C 1
ATOM 655 O O . PRO A 1 85 ? 56.240 25.755 -54.667 1.00 81.81 85 PRO A O 1
ATOM 658 N N . ALA A 1 86 ? 56.141 26.032 -56.894 1.00 83.44 86 ALA A N 1
ATOM 659 C CA . ALA A 1 86 ? 57.544 25.698 -57.113 1.00 83.44 86 ALA A CA 1
ATOM 660 C C . ALA A 1 86 ? 58.462 26.737 -56.449 1.00 83.44 86 ALA A C 1
ATOM 662 O O . ALA A 1 86 ? 58.207 27.941 -56.518 1.00 83.44 86 ALA A O 1
ATOM 663 N N . ALA A 1 87 ? 59.556 26.262 -55.862 1.00 79.12 87 ALA A N 1
ATOM 664 C CA . ALA A 1 87 ? 60.633 27.081 -55.315 1.00 79.12 87 ALA A CA 1
ATOM 665 C C . ALA A 1 87 ? 61.971 26.621 -55.911 1.00 79.12 87 ALA A C 1
ATOM 667 O O . ALA A 1 87 ? 62.045 25.563 -56.536 1.00 79.12 87 ALA A O 1
ATOM 668 N N . THR A 1 88 ? 63.044 27.401 -55.759 1.00 70.44 88 THR A N 1
ATOM 669 C CA . THR A 1 88 ? 64.353 27.058 -56.340 1.00 70.44 88 THR A CA 1
ATOM 670 C C . THR A 1 88 ? 64.802 25.662 -55.894 1.00 70.44 88 THR A C 1
ATOM 672 O O . THR A 1 88 ? 65.073 25.436 -54.718 1.00 70.44 88 THR A O 1
ATOM 675 N N . GLY A 1 89 ? 64.871 24.722 -56.841 1.00 72.69 89 GLY A N 1
ATOM 676 C CA . GLY A 1 89 ? 65.240 23.325 -56.586 1.00 72.69 89 GLY A CA 1
ATOM 677 C C . GLY A 1 89 ? 64.101 22.402 -56.124 1.00 72.69 89 GLY A C 1
ATOM 678 O O . GLY A 1 89 ? 64.364 21.233 -55.856 1.00 72.69 89 GLY A O 1
ATOM 679 N N . GLN A 1 90 ? 62.852 22.878 -56.053 1.00 72.50 90 GLN A N 1
ATOM 680 C CA . GLN A 1 90 ? 61.675 22.081 -55.690 1.00 72.50 90 GLN A CA 1
ATOM 681 C C . GLN A 1 90 ? 60.550 22.240 -56.720 1.00 72.50 90 GLN A C 1
ATOM 683 O O . GLN A 1 90 ? 60.138 23.351 -57.057 1.00 72.50 90 GLN A O 1
ATOM 688 N N . ALA A 1 91 ? 60.029 21.112 -57.208 1.00 76.50 91 ALA A N 1
ATOM 689 C CA . ALA A 1 91 ? 58.854 21.104 -58.069 1.00 76.50 91 ALA A CA 1
ATOM 690 C C . ALA A 1 91 ? 57.614 21.570 -57.291 1.00 76.50 91 ALA A C 1
ATOM 692 O O . ALA A 1 91 ? 57.494 21.321 -56.091 1.00 76.50 91 ALA A O 1
ATOM 693 N N . ALA A 1 92 ? 56.677 22.215 -57.986 1.00 81.56 92 ALA A N 1
ATOM 694 C CA . ALA A 1 92 ? 55.372 22.491 -57.404 1.00 81.56 92 ALA A CA 1
ATOM 695 C C . ALA A 1 92 ? 54.681 21.172 -57.038 1.00 81.56 92 ALA A C 1
ATOM 697 O O . ALA A 1 92 ? 54.791 20.184 -57.770 1.00 81.56 92 ALA A O 1
ATOM 698 N N . SER A 1 93 ? 53.958 21.158 -55.924 1.00 82.69 93 SER A N 1
ATOM 699 C CA . SER A 1 93 ? 53.204 19.989 -55.488 1.00 82.69 93 SER A CA 1
ATOM 700 C C . SER A 1 93 ? 51.766 20.358 -55.159 1.00 82.69 93 SER A C 1
ATOM 702 O O . SER A 1 93 ? 51.462 21.441 -54.657 1.00 82.69 93 SER A O 1
ATOM 704 N N . LEU A 1 94 ? 50.868 19.430 -55.468 1.00 81.31 94 LEU A N 1
ATOM 705 C CA . LEU A 1 94 ? 49.468 19.502 -55.102 1.00 81.31 94 LEU A CA 1
ATOM 706 C C . LEU A 1 94 ? 49.164 18.313 -54.197 1.00 81.31 94 LEU A C 1
ATOM 708 O O . LEU A 1 94 ? 49.315 17.166 -54.617 1.00 81.31 94 LEU A O 1
ATOM 712 N N . SER A 1 95 ? 48.716 18.593 -52.979 1.00 80.81 95 SER A N 1
ATOM 713 C CA . SER A 1 95 ? 48.202 17.581 -52.062 1.00 80.81 95 SER A CA 1
ATOM 714 C C . SER A 1 95 ? 46.682 17.668 -52.010 1.00 80.81 95 SER A C 1
ATOM 716 O O . SER A 1 95 ? 46.122 18.754 -51.844 1.00 80.81 95 SER A O 1
ATOM 718 N N . VAL A 1 96 ? 46.020 16.524 -52.167 1.00 79.50 96 VAL A N 1
ATOM 719 C CA . VAL A 1 96 ? 44.566 16.390 -52.053 1.00 79.50 96 VAL A CA 1
ATOM 720 C C . VAL A 1 96 ? 44.285 15.293 -51.040 1.00 79.50 96 VAL A C 1
ATOM 722 O O . VAL A 1 96 ? 44.707 14.152 -51.225 1.00 79.50 96 VAL A O 1
ATOM 725 N N . THR A 1 97 ? 43.569 15.629 -49.974 1.00 77.56 97 THR A N 1
ATOM 726 C CA . THR A 1 97 ? 43.106 14.663 -48.973 1.00 77.56 97 THR A CA 1
ATOM 727 C C . THR A 1 97 ? 41.588 14.750 -48.839 1.00 77.56 97 THR A C 1
ATOM 729 O O . THR A 1 97 ? 41.013 15.809 -49.092 1.00 77.56 97 THR A O 1
ATOM 732 N N . PRO A 1 98 ? 40.886 13.666 -48.473 1.00 71.88 98 PRO A N 1
ATOM 733 C CA . PRO A 1 98 ? 39.457 13.744 -48.186 1.00 71.88 98 PRO A CA 1
ATOM 734 C C . PRO A 1 98 ? 39.185 14.809 -47.116 1.00 71.88 98 PRO A C 1
ATOM 736 O O . PRO A 1 98 ? 39.905 14.882 -46.120 1.00 71.88 98 PRO A O 1
ATOM 739 N N . LYS A 1 99 ? 38.148 15.638 -47.300 1.00 70.19 99 LYS A N 1
ATOM 740 C CA . LYS A 1 99 ? 37.772 16.651 -46.296 1.00 70.19 99 LYS A CA 1
ATOM 741 C C . LYS A 1 99 ? 37.236 16.005 -45.012 1.00 70.19 99 LYS A C 1
ATOM 743 O O . LYS A 1 99 ? 37.302 16.616 -43.952 1.00 70.19 99 LYS A O 1
ATOM 748 N N . GLY A 1 100 ? 36.807 14.742 -45.108 1.00 53.25 100 GLY A N 1
ATOM 749 C CA . GLY A 1 100 ? 36.513 13.849 -43.993 1.00 53.25 100 GLY A CA 1
ATOM 750 C C . GLY A 1 100 ? 37.346 12.571 -44.070 1.00 53.25 100 GLY A C 1
ATOM 751 O O . GLY A 1 100 ? 37.079 11.685 -44.877 1.00 53.25 100 GLY A O 1
ATOM 752 N N . GLY A 1 101 ? 38.349 12.473 -43.203 1.00 49.16 101 GLY A N 1
ATOM 753 C CA . GLY A 1 101 ? 38.954 11.216 -42.779 1.00 49.16 101 GLY A CA 1
ATOM 754 C C . GLY A 1 101 ? 38.470 10.877 -41.371 1.00 49.16 101 GLY A C 1
ATOM 755 O O . GLY A 1 101 ? 39.254 10.952 -40.436 1.00 49.16 101 GLY A O 1
ATOM 756 N N . THR A 1 102 ? 37.184 10.561 -41.207 1.00 46.03 102 THR A N 1
ATOM 757 C CA . THR A 1 102 ? 36.586 10.198 -39.901 1.00 46.03 102 THR A CA 1
ATOM 758 C C . THR A 1 102 ? 35.660 8.985 -39.953 1.00 46.03 102 THR A C 1
ATOM 760 O O . THR A 1 102 ? 35.090 8.617 -38.937 1.00 46.03 102 THR A O 1
ATOM 763 N N . ALA A 1 103 ? 35.575 8.264 -41.074 1.00 52.19 103 ALA A N 1
ATOM 764 C CA . ALA A 1 103 ? 34.736 7.065 -41.131 1.00 52.19 103 ALA A CA 1
ATOM 765 C C . ALA A 1 103 ? 35.232 5.919 -40.218 1.00 52.19 103 ALA A C 1
ATOM 767 O O . ALA A 1 103 ? 34.419 5.126 -39.769 1.00 52.19 103 ALA A O 1
ATOM 768 N N . SER A 1 104 ? 36.530 5.802 -39.898 1.00 53.62 104 SER A N 1
ATOM 769 C CA . SER A 1 104 ? 37.016 4.700 -39.042 1.00 53.62 104 SER A CA 1
ATOM 770 C C . SER A 1 104 ? 36.909 4.985 -37.540 1.00 53.62 104 SER A C 1
ATOM 772 O O . SER A 1 104 ? 36.614 4.075 -36.770 1.00 53.62 104 SER A O 1
ATOM 774 N N . GLY A 1 105 ? 37.120 6.236 -37.117 1.00 51.62 105 GLY A N 1
ATOM 775 C CA . GLY A 1 105 ? 37.054 6.634 -35.707 1.00 51.62 105 GLY A CA 1
ATOM 776 C C . GLY A 1 105 ? 35.622 6.712 -35.181 1.00 51.62 105 GLY A C 1
ATOM 777 O O . GLY A 1 105 ? 35.343 6.213 -34.095 1.00 51.62 105 GLY A O 1
ATOM 778 N N . GLU A 1 106 ? 34.700 7.269 -35.971 1.00 55.19 106 GLU A N 1
ATOM 779 C CA . GLU A 1 106 ? 33.281 7.346 -35.600 1.00 55.19 106 GLU A CA 1
ATOM 780 C C . GLU A 1 106 ? 32.625 5.962 -35.615 1.00 55.19 106 GLU A C 1
ATOM 782 O O . GLU A 1 106 ? 31.890 5.629 -34.692 1.00 55.19 106 GLU A O 1
ATOM 787 N N . VAL A 1 107 ? 32.955 5.100 -36.584 1.00 67.25 107 VAL A N 1
ATOM 788 C CA . VAL A 1 107 ? 32.456 3.712 -36.608 1.00 67.25 107 VAL A CA 1
ATOM 789 C C . VAL A 1 107 ? 32.976 2.903 -35.417 1.00 67.25 107 VAL A C 1
ATOM 791 O O . VAL A 1 107 ? 32.203 2.156 -34.817 1.00 67.25 107 VAL A O 1
ATOM 794 N N . ALA A 1 108 ? 34.244 3.071 -35.028 1.00 67.06 108 ALA A N 1
ATOM 795 C CA . ALA A 1 108 ? 34.789 2.425 -33.834 1.00 67.06 108 ALA A CA 1
ATOM 796 C C . ALA A 1 108 ? 34.115 2.934 -32.546 1.00 67.06 108 ALA A C 1
ATOM 798 O O . ALA A 1 108 ? 33.762 2.135 -31.677 1.00 67.06 108 ALA A O 1
ATOM 799 N N . LEU A 1 109 ? 33.872 4.246 -32.447 1.00 68.31 109 LEU A N 1
ATOM 800 C CA . LEU A 1 109 ? 33.156 4.853 -31.323 1.00 68.31 109 LEU A CA 1
ATOM 801 C C . LEU A 1 109 ? 31.710 4.340 -31.237 1.00 68.31 109 LEU A C 1
ATOM 803 O O . LEU A 1 109 ? 31.262 3.941 -30.162 1.00 68.31 109 LEU A O 1
ATOM 807 N N . TYR A 1 110 ? 30.993 4.287 -32.362 1.00 75.75 110 TYR A N 1
ATOM 808 C CA . TYR A 1 110 ? 29.627 3.767 -32.411 1.00 75.75 110 TYR A CA 1
ATOM 809 C C . TYR A 1 110 ? 29.563 2.267 -32.104 1.00 75.75 110 TYR A C 1
ATOM 811 O O . TYR A 1 110 ? 28.651 1.839 -31.403 1.00 75.75 110 TYR A O 1
ATOM 819 N N . GLN A 1 111 ? 30.541 1.462 -32.533 1.00 73.75 111 GLN A N 1
ATOM 820 C CA . GLN A 1 111 ? 30.624 0.050 -32.134 1.00 73.75 111 GLN A CA 1
ATOM 821 C C . GLN A 1 111 ? 30.860 -0.119 -30.632 1.00 73.75 111 GLN A C 1
ATOM 823 O O . GLN A 1 111 ? 30.230 -0.977 -30.012 1.00 73.75 111 GLN A O 1
ATOM 828 N N . GLN A 1 112 ? 31.711 0.712 -30.027 1.00 72.88 112 GLN A N 1
ATOM 829 C CA . GLN A 1 112 ? 31.935 0.687 -28.582 1.00 72.88 112 GLN A CA 1
ATOM 830 C C . GLN A 1 112 ? 30.676 1.102 -27.806 1.00 72.88 112 GLN A C 1
ATOM 832 O O . GLN A 1 112 ? 30.328 0.464 -26.812 1.00 72.88 112 GLN A O 1
ATOM 837 N N . GLN A 1 113 ? 29.963 2.129 -28.277 1.00 84.69 113 GLN A N 1
ATOM 838 C CA . GLN A 1 113 ? 28.689 2.553 -27.693 1.00 84.69 113 GLN A CA 1
ATOM 839 C C . GLN A 1 113 ? 27.612 1.472 -27.828 1.00 84.69 113 GLN A C 1
ATOM 841 O O . GLN A 1 113 ? 26.923 1.188 -26.853 1.00 84.69 113 GLN A O 1
ATOM 846 N N . LEU A 1 114 ? 27.504 0.814 -28.987 1.00 88.81 114 LEU A N 1
ATOM 847 C CA . LEU A 1 114 ? 26.578 -0.303 -29.192 1.00 88.81 114 LEU A CA 1
ATOM 848 C C . LEU A 1 114 ? 26.892 -1.481 -28.269 1.00 88.81 114 LEU A C 1
ATOM 850 O O . LEU A 1 114 ? 25.978 -2.040 -27.672 1.00 88.81 114 LEU A O 1
ATOM 854 N N . ALA A 1 115 ? 28.168 -1.835 -28.101 1.00 88.38 115 ALA A N 1
ATOM 855 C CA . ALA A 1 115 ? 28.572 -2.886 -27.171 1.00 88.38 115 ALA A CA 1
ATOM 856 C C . ALA A 1 115 ? 28.222 -2.527 -25.715 1.00 88.38 115 ALA A C 1
ATOM 858 O O . ALA A 1 115 ? 27.712 -3.370 -24.978 1.00 88.38 115 ALA A O 1
ATOM 859 N N . ALA A 1 116 ? 28.442 -1.273 -25.308 1.00 88.38 116 ALA A N 1
ATOM 860 C CA . ALA A 1 116 ? 28.082 -0.796 -23.975 1.00 88.38 116 ALA A CA 1
ATOM 861 C C . ALA A 1 116 ? 26.561 -0.808 -23.744 1.00 88.38 116 ALA A C 1
ATOM 863 O O . ALA A 1 116 ? 26.109 -1.305 -22.711 1.00 88.38 116 ALA A O 1
ATOM 864 N N . LEU A 1 117 ? 25.772 -0.328 -24.714 1.00 92.75 117 LEU A N 1
ATOM 865 C CA . LEU A 1 117 ? 24.309 -0.385 -24.656 1.00 92.75 117 LEU A CA 1
ATOM 866 C C . LEU A 1 117 ? 23.808 -1.829 -24.588 1.00 92.75 117 LEU A C 1
ATOM 868 O O . LEU A 1 117 ? 22.905 -2.117 -23.811 1.00 92.75 117 LEU A O 1
ATOM 872 N N . ASN A 1 118 ? 24.404 -2.743 -25.354 1.00 91.81 118 ASN A N 1
ATOM 873 C CA . ASN A 1 118 ? 23.991 -4.144 -25.362 1.00 91.81 118 ASN A CA 1
ATOM 874 C C . ASN A 1 118 ? 24.262 -4.824 -24.007 1.00 91.81 118 ASN A C 1
ATOM 876 O O . ASN A 1 118 ? 23.421 -5.565 -23.506 1.00 91.81 118 ASN A O 1
ATOM 880 N N . THR A 1 119 ? 25.389 -4.509 -23.360 1.00 92.62 119 THR A N 1
ATOM 881 C CA . THR A 1 119 ? 25.681 -4.965 -21.989 1.00 92.62 119 THR A CA 1
ATOM 882 C C . THR A 1 119 ? 24.682 -4.400 -20.975 1.00 92.62 119 THR A C 1
ATOM 884 O O . THR A 1 119 ? 24.202 -5.132 -20.112 1.00 92.62 119 THR A O 1
ATOM 887 N N . GLN A 1 120 ? 24.331 -3.112 -21.078 1.00 91.00 120 GLN A N 1
ATOM 888 C CA . GLN A 1 120 ? 23.312 -2.509 -20.210 1.00 91.00 120 GLN A CA 1
ATOM 889 C C . GLN A 1 120 ? 21.934 -3.143 -20.422 1.00 91.00 120 GLN A C 1
ATOM 891 O O . GLN A 1 120 ? 21.228 -3.398 -19.448 1.00 91.00 120 GLN A O 1
ATOM 896 N N . LEU A 1 121 ? 21.571 -3.436 -21.673 1.00 93.88 121 LEU A N 1
ATOM 897 C CA . LEU A 1 121 ? 20.319 -4.101 -22.014 1.00 93.88 121 LEU A CA 1
ATOM 898 C C . LEU A 1 121 ? 20.259 -5.502 -21.396 1.00 93.88 121 LEU A C 1
ATOM 900 O O . LEU A 1 121 ? 19.291 -5.815 -20.716 1.00 93.88 121 LEU A O 1
ATOM 904 N N . GLN A 1 122 ? 21.321 -6.301 -21.530 1.00 92.62 122 GLN A N 1
ATOM 905 C CA . GLN A 1 122 ? 21.403 -7.628 -20.906 1.00 92.62 122 GLN A CA 1
ATOM 906 C C . GLN A 1 122 ? 21.301 -7.568 -19.376 1.00 92.62 122 GLN A C 1
ATOM 908 O O . GLN A 1 122 ? 20.602 -8.383 -18.773 1.00 92.62 122 GLN A O 1
ATOM 913 N N . ALA A 1 123 ? 21.953 -6.589 -18.739 1.00 92.44 123 ALA A N 1
ATOM 914 C CA . ALA A 1 123 ? 21.844 -6.390 -17.295 1.00 92.44 123 ALA A CA 1
ATOM 915 C C . ALA A 1 123 ? 20.402 -6.053 -16.876 1.00 92.44 123 ALA A C 1
ATOM 917 O O . ALA A 1 123 ? 19.889 -6.624 -15.915 1.00 92.44 123 ALA A O 1
ATOM 918 N N . LYS A 1 124 ? 19.726 -5.177 -17.631 1.00 93.56 124 LYS A N 1
ATOM 919 C CA . LYS A 1 124 ? 18.323 -4.811 -17.395 1.00 93.56 124 LYS A CA 1
ATOM 920 C C . LYS A 1 124 ? 17.361 -5.973 -17.648 1.00 93.56 124 LYS A C 1
ATOM 922 O O . LYS A 1 124 ? 16.421 -6.149 -16.883 1.00 93.56 124 LYS A O 1
ATOM 927 N N . GLU A 1 125 ? 17.609 -6.800 -18.658 1.00 94.00 125 GLU A N 1
ATOM 928 C CA . GLU A 1 125 ? 16.828 -8.012 -18.941 1.00 94.00 125 GLU A CA 1
ATOM 929 C C . GLU A 1 125 ? 16.931 -9.029 -17.789 1.00 94.00 125 GLU A C 1
ATOM 931 O O . GLU A 1 125 ? 15.930 -9.616 -17.362 1.00 94.00 125 GLU A O 1
ATOM 936 N N . SER A 1 126 ? 18.137 -9.198 -17.233 1.00 93.38 126 SER A N 1
ATOM 937 C CA . SER A 1 126 ? 18.365 -10.039 -16.055 1.00 93.38 126 SER A CA 1
ATOM 938 C C . SER A 1 126 ? 17.652 -9.484 -14.822 1.00 93.38 126 SER A C 1
ATOM 940 O O . SER A 1 126 ? 17.018 -10.246 -14.100 1.00 93.38 126 SER A O 1
ATOM 942 N N . GLU A 1 127 ? 17.714 -8.169 -14.596 1.00 95.00 127 GLU A N 1
ATOM 943 C CA . GLU A 1 127 ? 17.007 -7.495 -13.499 1.00 95.00 127 GLU A CA 1
ATOM 944 C C . GLU A 1 127 ? 15.487 -7.676 -13.623 1.00 95.00 127 GLU A C 1
ATOM 946 O O . GLU A 1 127 ? 14.834 -8.059 -12.657 1.00 95.00 127 GLU A O 1
ATOM 951 N N . ILE A 1 128 ? 14.922 -7.503 -14.823 1.00 94.88 128 ILE A N 1
ATOM 952 C CA . ILE A 1 128 ? 13.498 -7.751 -15.099 1.00 94.88 128 ILE A CA 1
ATOM 953 C C . ILE A 1 128 ? 13.127 -9.211 -14.825 1.00 94.88 128 ILE A C 1
ATOM 955 O O . ILE A 1 128 ? 12.050 -9.483 -14.294 1.00 94.88 128 ILE A O 1
ATOM 959 N N . THR A 1 129 ? 13.992 -10.157 -15.188 1.00 94.75 129 THR A N 1
ATOM 960 C CA . THR A 1 129 ? 13.755 -11.586 -14.941 1.00 94.75 129 THR A CA 1
ATOM 961 C C . THR A 1 129 ? 13.719 -11.885 -13.444 1.00 94.75 129 THR A C 1
ATOM 963 O O . THR A 1 129 ? 12.789 -12.549 -12.985 1.00 94.75 129 THR A O 1
ATOM 966 N N . THR A 1 130 ? 14.664 -11.336 -12.675 1.00 94.38 130 THR A N 1
ATOM 967 C CA . THR A 1 130 ? 14.672 -11.434 -11.209 1.00 94.38 130 THR A CA 1
ATOM 968 C C . THR A 1 130 ? 13.424 -10.796 -10.607 1.00 94.38 130 THR A C 1
ATOM 970 O O . THR A 1 130 ? 12.717 -11.453 -9.855 1.00 94.38 130 THR A O 1
ATOM 973 N N . LEU A 1 131 ? 13.074 -9.571 -11.012 1.00 94.44 131 LEU A N 1
ATOM 974 C CA . LEU A 1 131 ? 11.883 -8.876 -10.515 1.00 94.44 131 LEU A CA 1
ATOM 975 C C . LEU A 1 131 ? 10.585 -9.631 -10.828 1.00 94.44 131 LEU A C 1
ATOM 977 O O . LEU A 1 131 ? 9.670 -9.644 -10.011 1.00 94.44 131 LEU A O 1
ATOM 981 N N . LYS A 1 132 ? 10.483 -10.288 -11.990 1.00 93.94 132 LYS A N 1
ATOM 982 C CA . LYS A 1 132 ? 9.336 -11.153 -12.316 1.00 93.94 132 LYS A CA 1
ATOM 983 C C . LYS A 1 132 ? 9.284 -12.395 -11.428 1.00 93.94 132 LYS A C 1
ATOM 985 O O . LYS A 1 132 ? 8.192 -12.787 -11.013 1.00 93.94 132 LYS A O 1
ATOM 990 N N . ALA A 1 133 ? 10.432 -13.009 -11.145 1.00 93.19 133 ALA A N 1
ATOM 991 C CA . ALA A 1 133 ? 10.514 -14.148 -10.237 1.00 93.19 133 ALA A CA 1
ATOM 992 C C . ALA A 1 133 ? 10.133 -13.743 -8.804 1.00 93.19 133 ALA A C 1
ATOM 994 O O . ALA A 1 133 ? 9.302 -14.408 -8.189 1.00 93.19 133 ALA A O 1
ATOM 995 N N . ASP A 1 134 ? 10.654 -12.615 -8.317 1.00 92.75 134 ASP A N 1
ATOM 996 C CA . ASP A 1 134 ? 10.322 -12.053 -7.006 1.00 92.75 134 ASP A CA 1
ATOM 997 C C . ASP A 1 134 ? 8.843 -11.686 -6.919 1.00 92.75 134 ASP A C 1
ATOM 999 O O . ASP A 1 134 ? 8.184 -12.047 -5.951 1.00 92.75 134 ASP A O 1
ATOM 1003 N N . LYS A 1 135 ? 8.287 -11.052 -7.959 1.00 93.44 135 LYS A N 1
ATOM 1004 C CA . LYS A 1 135 ? 6.852 -10.766 -8.044 1.00 93.44 135 LYS A CA 1
ATOM 1005 C C . LYS A 1 135 ? 6.022 -12.044 -7.949 1.00 93.44 135 LYS A C 1
ATOM 1007 O O . LYS A 1 135 ? 5.101 -12.091 -7.151 1.00 93.44 135 LYS A O 1
ATOM 1012 N N . THR A 1 136 ? 6.370 -13.081 -8.709 1.00 93.31 136 THR A N 1
ATOM 1013 C CA . THR A 1 136 ? 5.650 -14.367 -8.673 1.00 93.31 136 THR A CA 1
ATOM 1014 C C . THR A 1 136 ? 5.737 -15.009 -7.285 1.00 93.31 136 THR A C 1
ATOM 1016 O O . THR A 1 136 ? 4.761 -15.565 -6.789 1.00 93.31 136 THR A O 1
ATOM 1019 N N . LYS A 1 137 ? 6.904 -14.923 -6.633 1.00 93.19 137 LYS A N 1
ATOM 1020 C CA . LYS A 1 137 ? 7.110 -15.432 -5.275 1.00 93.19 137 LYS A CA 1
ATOM 1021 C C . LYS A 1 137 ? 6.282 -14.653 -4.251 1.00 93.19 137 LYS A C 1
ATOM 1023 O O . LYS A 1 137 ? 5.655 -15.278 -3.406 1.00 93.19 137 LYS A O 1
ATOM 1028 N N . LEU A 1 138 ? 6.265 -13.325 -4.345 1.00 92.75 138 LEU A N 1
ATOM 1029 C CA . LEU A 1 138 ? 5.468 -12.455 -3.482 1.00 92.75 138 LEU A CA 1
ATOM 1030 C C . LEU A 1 138 ? 3.970 -12.652 -3.714 1.00 92.75 138 LEU A C 1
ATOM 1032 O O . LEU A 1 138 ? 3.229 -12.706 -2.749 1.00 92.75 138 LEU A O 1
ATOM 1036 N N . GLU A 1 139 ? 3.517 -12.811 -4.958 1.00 89.62 139 GLU A N 1
ATOM 1037 C CA . GLU A 1 139 ? 2.123 -13.151 -5.270 1.00 89.62 139 GLU A CA 1
ATOM 1038 C C . GLU A 1 139 ? 1.743 -14.501 -4.650 1.00 89.62 139 GLU A C 1
ATOM 1040 O O . GLU A 1 139 ? 0.726 -14.589 -3.974 1.00 89.62 139 GLU A O 1
ATOM 1045 N N . ALA A 1 140 ? 2.600 -15.521 -4.766 1.00 88.44 140 ALA A N 1
ATOM 1046 C CA . ALA A 1 140 ? 2.374 -16.812 -4.118 1.00 88.44 140 ALA A CA 1
ATOM 1047 C C . ALA A 1 140 ? 2.407 -16.729 -2.580 1.00 88.44 140 ALA A C 1
ATOM 1049 O O . ALA A 1 140 ? 1.688 -17.463 -1.907 1.00 88.44 140 ALA A O 1
ATOM 1050 N N . GLU A 1 141 ? 3.240 -15.859 -2.007 1.00 88.44 141 GLU A N 1
ATOM 1051 C CA . GLU A 1 141 ? 3.294 -15.609 -0.565 1.00 88.44 141 GLU A CA 1
ATOM 1052 C C . GLU A 1 141 ? 2.056 -14.854 -0.081 1.00 88.44 141 GLU A C 1
ATOM 1054 O O . GLU A 1 141 ? 1.491 -15.230 0.938 1.00 88.44 141 GLU A O 1
ATOM 1059 N N . VAL A 1 142 ? 1.575 -13.870 -0.843 1.00 82.50 142 VAL A N 1
ATOM 1060 C CA . VAL A 1 142 ? 0.306 -13.175 -0.603 1.00 82.50 142 VAL A CA 1
ATOM 1061 C C . VAL A 1 142 ? -0.866 -14.141 -0.718 1.00 82.50 142 VAL A C 1
ATOM 1063 O O . VAL A 1 142 ? -1.721 -14.133 0.155 1.00 82.50 142 VAL A O 1
ATOM 1066 N N . ASP A 1 143 ? -0.911 -14.998 -1.735 1.00 79.38 143 ASP A N 1
ATOM 1067 C CA . ASP A 1 143 ? -1.968 -16.003 -1.886 1.00 79.38 143 ASP A CA 1
ATOM 1068 C C . ASP A 1 143 ? -1.915 -17.033 -0.759 1.00 79.38 143 ASP A C 1
ATOM 1070 O O . ASP A 1 143 ? -2.949 -17.426 -0.223 1.00 79.38 143 ASP A O 1
ATOM 1074 N N . LYS A 1 144 ? -0.709 -17.431 -0.337 1.00 76.88 144 LYS A N 1
ATOM 1075 C CA . LYS A 1 144 ? -0.528 -18.295 0.826 1.00 76.88 144 LYS A CA 1
ATOM 1076 C C . LYS A 1 144 ? -1.013 -17.602 2.094 1.00 76.88 144 LYS A C 1
ATOM 1078 O O . LYS A 1 144 ? -1.770 -18.226 2.825 1.00 76.88 144 LYS A O 1
ATOM 1083 N N . LEU A 1 145 ? -0.635 -16.344 2.321 1.00 74.69 145 LEU A N 1
ATOM 1084 C CA . LEU A 1 145 ? -1.075 -15.538 3.459 1.00 74.69 145 LEU A CA 1
ATOM 1085 C C . LEU A 1 145 ? -2.587 -15.347 3.454 1.00 74.69 145 LEU A C 1
ATOM 1087 O O . LEU A 1 145 ? -3.196 -15.551 4.491 1.00 74.69 145 LEU A O 1
ATOM 1091 N N . LYS A 1 146 ? -3.190 -15.076 2.294 1.00 71.12 146 LYS A N 1
ATOM 1092 C CA . LYS A 1 146 ? -4.642 -15.021 2.098 1.00 71.12 146 LYS A CA 1
ATOM 1093 C C . LYS A 1 146 ? -5.317 -16.358 2.349 1.00 71.12 146 LYS A C 1
ATOM 1095 O O . LYS A 1 146 ? -6.412 -16.378 2.877 1.00 71.12 146 LYS A O 1
ATOM 1100 N N . SER A 1 147 ? -4.686 -17.471 1.978 1.00 64.56 147 SER A N 1
ATOM 1101 C CA . SER A 1 147 ? -5.227 -18.810 2.235 1.00 64.56 147 SER A CA 1
ATOM 1102 C C . SER A 1 147 ? -5.087 -19.224 3.704 1.00 64.56 147 SER A C 1
ATOM 1104 O O . SER A 1 147 ? -5.955 -19.901 4.251 1.00 64.56 147 SER A O 1
ATOM 1106 N N . SER A 1 148 ? -4.010 -18.798 4.372 1.00 54.09 148 SER A N 1
ATOM 1107 C CA . SER A 1 148 ? -3.819 -18.993 5.809 1.00 54.09 148 SER A CA 1
ATOM 1108 C C . SER A 1 148 ? -4.652 -18.019 6.637 1.00 54.09 148 SER A C 1
ATOM 1110 O O . SER A 1 148 ? -5.104 -18.403 7.706 1.00 54.09 148 SER A O 1
ATOM 1112 N N . SER A 1 149 ? -4.924 -16.812 6.132 1.00 47.19 149 SER A N 1
ATOM 1113 C CA . SER A 1 149 ? -5.863 -15.868 6.738 1.00 47.19 149 SER A CA 1
ATOM 1114 C C . SER A 1 149 ? -7.302 -16.296 6.462 1.00 47.19 149 SER A C 1
ATOM 1116 O O 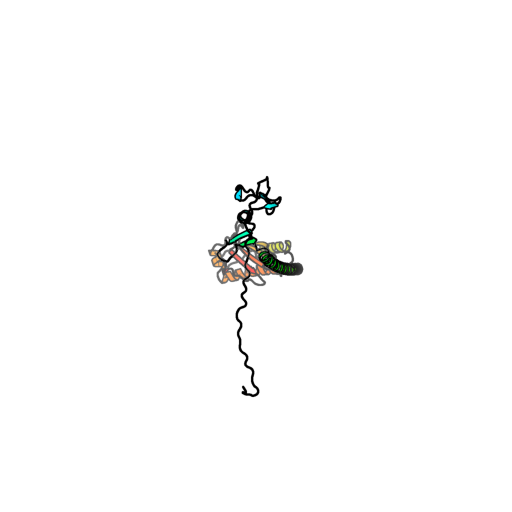. SER A 1 149 ? -8.102 -16.277 7.374 1.00 47.19 149 SER A O 1
ATOM 1118 N N . SER A 1 150 ? -7.632 -16.856 5.295 1.00 43.12 150 SER A N 1
ATOM 1119 C CA . SER A 1 150 ? -8.956 -17.451 5.037 1.00 43.12 150 SER A CA 1
ATOM 1120 C C . SER A 1 150 ? -9.198 -18.758 5.803 1.00 43.12 150 SER A C 1
ATOM 1122 O O . SER A 1 150 ? -10.258 -19.362 5.670 1.00 43.12 150 SER A O 1
ATOM 1124 N N . SER A 1 151 ? -8.203 -19.237 6.557 1.00 41.81 151 SER A N 1
ATOM 1125 C CA . SER A 1 151 ? -8.340 -20.364 7.484 1.00 41.81 151 SER A CA 1
ATOM 1126 C C . SER A 1 151 ? -8.475 -19.915 8.949 1.00 41.81 151 SER A C 1
ATOM 1128 O O . SER A 1 151 ? -8.649 -20.780 9.802 1.00 41.81 151 SER A O 1
ATOM 1130 N N . SER A 1 152 ? -8.357 -18.611 9.251 1.00 44.09 152 SER A N 1
ATOM 1131 C CA . SER A 1 152 ? -8.254 -18.078 10.627 1.00 44.09 152 SER A CA 1
ATOM 1132 C C . SER A 1 152 ? -8.832 -16.668 10.844 1.00 44.09 152 SER A C 1
ATOM 1134 O O . SER A 1 152 ? -8.892 -16.221 11.974 1.00 44.09 152 SER A O 1
ATOM 1136 N N . SER A 1 153 ? -9.250 -15.959 9.803 1.00 44.53 153 SER A N 1
ATOM 1137 C CA . SER A 1 153 ? -9.957 -14.684 9.877 1.00 44.53 153 SER A CA 1
ATOM 1138 C C . SER A 1 153 ? -11.234 -14.912 9.089 1.00 44.53 153 SER A C 1
ATOM 1140 O O . SER A 1 153 ? -11.244 -14.946 7.854 1.00 44.53 153 SER A O 1
ATOM 1142 N N . GLY A 1 154 ? -12.288 -15.265 9.825 1.00 49.50 154 GLY A N 1
ATOM 1143 C CA . GLY A 1 154 ? -13.628 -15.159 9.279 1.00 49.50 154 GLY A CA 1
ATOM 1144 C C . GLY A 1 154 ? -13.842 -13.700 8.908 1.00 49.50 154 GLY A C 1
ATOM 1145 O O . GLY A 1 154 ? -13.450 -12.832 9.682 1.00 49.50 154 GLY A O 1
ATOM 1146 N N . ASP A 1 155 ? -14.461 -13.436 7.753 1.00 54.56 155 ASP A N 1
ATOM 1147 C CA . ASP A 1 155 ? -15.285 -12.227 7.640 1.00 54.56 155 ASP A CA 1
ATOM 1148 C C . ASP A 1 155 ? -16.041 -12.130 8.966 1.00 54.56 155 ASP A C 1
ATOM 1150 O O . ASP A 1 155 ? -16.753 -13.087 9.318 1.00 54.56 155 ASP A O 1
ATOM 1154 N N . LEU A 1 156 ? -15.813 -11.056 9.726 1.00 67.19 156 LEU A N 1
ATOM 1155 C CA . LEU A 1 156 ? -16.565 -10.802 10.943 1.00 67.19 156 LEU A CA 1
ATOM 1156 C C . LEU A 1 156 ? -18.019 -10.815 10.505 1.00 67.19 156 LEU A C 1
ATOM 1158 O O . LEU A 1 156 ? -18.445 -10.003 9.680 1.00 67.19 156 LEU A O 1
ATOM 1162 N N . SER A 1 157 ? -18.756 -11.853 10.906 1.00 76.88 157 SER A N 1
ATOM 1163 C CA . SER A 1 157 ? -20.048 -12.054 10.279 1.00 76.88 157 SER A CA 1
ATOM 1164 C C . SER A 1 157 ? -20.909 -10.860 10.666 1.00 76.88 157 SER A C 1
ATOM 1166 O O . SER A 1 157 ? -20.974 -10.496 11.838 1.00 76.88 157 SER A O 1
ATOM 1168 N N . THR A 1 158 ? -21.565 -10.227 9.690 1.00 82.06 158 THR A N 1
ATOM 1169 C CA . THR A 1 158 ? -22.401 -9.043 9.951 1.00 82.06 158 THR A CA 1
ATOM 1170 C C . THR A 1 158 ? -23.404 -9.300 11.075 1.00 82.06 158 THR A C 1
ATOM 1172 O O . THR A 1 158 ? -23.752 -8.393 11.817 1.00 82.06 158 THR A O 1
ATOM 1175 N N . ARG A 1 159 ? -23.839 -10.556 11.229 1.00 84.81 159 ARG A N 1
ATOM 1176 C CA . ARG A 1 159 ? -24.700 -10.971 12.330 1.00 84.81 159 ARG A CA 1
ATOM 1177 C C . ARG A 1 159 ? -23.980 -10.984 13.677 1.00 84.81 159 ARG A C 1
ATOM 1179 O O . ARG A 1 159 ? -24.574 -10.559 14.648 1.00 84.81 159 ARG A O 1
ATOM 1186 N N . ASP A 1 160 ? -22.743 -11.463 13.756 1.00 87.88 160 ASP A N 1
ATOM 1187 C CA . ASP A 1 160 ? -22.008 -11.467 15.025 1.00 87.88 160 ASP A CA 1
ATOM 1188 C C . ASP A 1 160 ? -21.672 -10.037 15.481 1.00 87.88 160 ASP A C 1
ATOM 1190 O O . ASP A 1 160 ? -21.678 -9.780 16.684 1.00 87.88 160 ASP A O 1
ATOM 1194 N N . LEU A 1 161 ? -21.413 -9.117 14.537 1.00 90.94 161 LEU A N 1
ATOM 1195 C CA . LEU A 1 161 ? -21.221 -7.686 14.823 1.00 90.94 161 LEU A CA 1
ATOM 1196 C C . LEU A 1 161 ? -22.513 -7.058 15.356 1.00 90.94 161 LEU A C 1
ATOM 1198 O O . LEU A 1 161 ? -22.489 -6.429 16.407 1.00 90.94 161 LEU A O 1
ATOM 1202 N N . GLN A 1 162 ? -23.647 -7.324 14.698 1.00 91.38 162 GLN A N 1
ATOM 1203 C CA . GLN A 1 162 ? -24.973 -6.9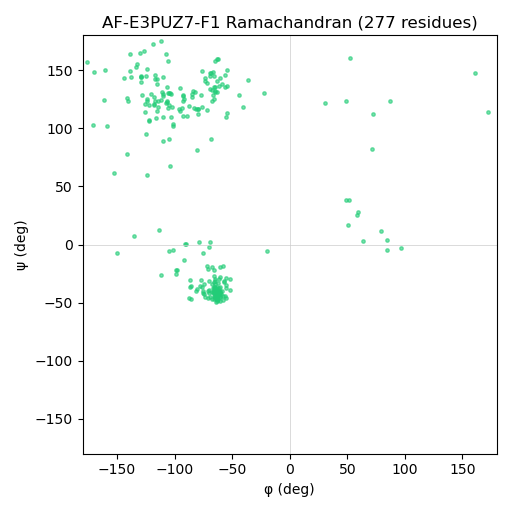09 15.176 1.00 91.38 162 GLN A CA 1
ATOM 1204 C C . GLN A 1 162 ? -25.300 -7.498 16.550 1.00 91.38 162 GLN A C 1
ATOM 1206 O O . GLN A 1 162 ? -25.772 -6.787 17.424 1.00 91.38 162 GLN A O 1
ATOM 1211 N N . ASP A 1 163 ? -24.999 -8.778 16.778 1.00 91.38 163 ASP A N 1
ATOM 1212 C CA . ASP A 1 163 ? -25.225 -9.416 18.073 1.00 91.38 163 ASP A CA 1
ATOM 1213 C C . ASP A 1 163 ? -24.346 -8.789 19.176 1.00 91.38 163 ASP A C 1
ATOM 1215 O O . ASP A 1 163 ? -24.725 -8.831 20.342 1.00 91.38 163 ASP A O 1
ATOM 1219 N N . LEU A 1 164 ? -23.144 -8.288 18.852 1.00 94.25 164 LEU A N 1
ATOM 1220 C CA . LEU A 1 164 ? -22.309 -7.547 19.805 1.00 94.25 164 LEU A CA 1
ATOM 1221 C C . LEU A 1 164 ? -22.880 -6.146 20.053 1.00 94.25 164 LEU A C 1
ATOM 1223 O O . LEU A 1 164 ? -22.989 -5.750 21.207 1.00 94.25 164 LEU A O 1
ATOM 1227 N N . GLU A 1 165 ? -23.280 -5.431 19.000 1.00 94.44 165 GLU A N 1
ATOM 1228 C CA . GLU A 1 165 ? -23.945 -4.127 19.112 1.00 94.44 165 GLU A CA 1
ATOM 1229 C C . GLU A 1 165 ? -25.191 -4.209 20.002 1.00 94.44 165 GLU A C 1
ATOM 1231 O O . GLU A 1 165 ? -25.346 -3.398 20.913 1.00 94.44 165 GLU A O 1
ATOM 1236 N N . ASP A 1 166 ? -26.036 -5.223 19.795 1.00 94.06 166 ASP A N 1
ATOM 1237 C CA . ASP A 1 166 ? -27.224 -5.472 20.611 1.00 94.06 166 ASP A CA 1
ATOM 1238 C C . ASP A 1 166 ? -26.844 -5.738 22.076 1.00 94.06 166 ASP A C 1
ATOM 1240 O O . ASP A 1 166 ? -27.457 -5.176 22.974 1.00 94.06 166 ASP A O 1
ATOM 1244 N N . ILE A 1 167 ? -25.807 -6.542 22.354 1.00 93.75 167 ILE A N 1
ATOM 1245 C CA . ILE A 1 167 ? -25.361 -6.812 23.736 1.00 93.75 167 ILE A CA 1
ATOM 1246 C C . ILE A 1 167 ? -24.871 -5.542 24.427 1.00 93.75 167 ILE A C 1
ATOM 1248 O O . ILE A 1 167 ? -25.251 -5.290 25.568 1.00 93.75 167 ILE A O 1
ATOM 1252 N N . LEU A 1 168 ? -24.040 -4.746 23.754 1.00 94.25 168 LEU A N 1
ATOM 1253 C CA . LEU A 1 168 ? -23.496 -3.524 24.343 1.00 94.25 168 LEU A CA 1
ATOM 1254 C C . LEU A 1 168 ? -24.595 -2.481 24.601 1.00 94.25 168 LEU A C 1
ATOM 1256 O O . LEU A 1 168 ? -24.500 -1.727 25.565 1.00 94.25 168 LEU A O 1
ATOM 1260 N N . ASN A 1 169 ? -25.640 -2.449 23.769 1.00 92.19 169 ASN A N 1
ATOM 1261 C CA . ASN A 1 169 ? -26.759 -1.516 23.914 1.00 92.19 169 ASN A CA 1
ATOM 1262 C C . ASN A 1 169 ? -27.876 -2.003 24.856 1.00 92.19 169 ASN A C 1
ATOM 1264 O O . ASN A 1 169 ? -28.539 -1.168 25.467 1.00 92.19 169 ASN A O 1
ATOM 1268 N N . ASP A 1 170 ? -28.109 -3.315 24.970 1.00 90.25 170 ASP A N 1
ATOM 1269 C CA . ASP A 1 170 ? -29.216 -3.877 25.761 1.00 90.25 170 ASP A CA 1
ATOM 1270 C C . ASP A 1 170 ? -28.793 -4.343 27.167 1.00 90.25 170 ASP A C 1
ATOM 1272 O O . ASP A 1 170 ? -29.651 -4.492 28.049 1.00 90.25 170 ASP A O 1
ATOM 1276 N N . ASP A 1 171 ? -27.505 -4.631 27.397 1.00 89.00 171 ASP A N 1
ATOM 1277 C CA . ASP A 1 171 ? -27.023 -5.051 28.713 1.00 89.00 171 ASP A CA 1
ATOM 1278 C C . ASP A 1 171 ? -26.713 -3.846 29.607 1.00 89.00 171 ASP A C 1
ATOM 1280 O O . ASP A 1 171 ? -25.949 -2.941 29.271 1.00 89.00 171 ASP A O 1
ATOM 1284 N N . ARG A 1 172 ? -27.261 -3.882 30.821 1.00 82.31 172 ARG A N 1
ATOM 1285 C CA . ARG A 1 172 ? -27.108 -2.812 31.813 1.00 82.31 172 ARG A CA 1
ATOM 1286 C C . ARG A 1 172 ? -25.678 -2.660 32.308 1.00 82.31 172 ARG A C 1
ATOM 1288 O O . ARG A 1 172 ? -25.351 -1.610 32.848 1.00 82.31 172 ARG A O 1
ATOM 1295 N N . ASP A 1 173 ? -24.868 -3.706 32.180 1.00 85.75 173 ASP A N 1
ATOM 1296 C CA . ASP A 1 173 ? -23.462 -3.658 32.577 1.00 85.75 1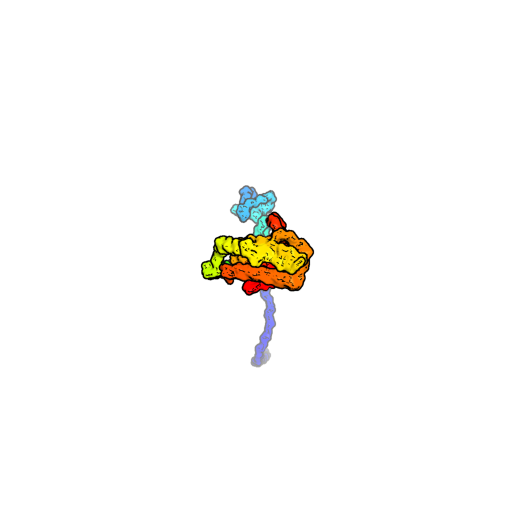73 ASP A CA 1
ATOM 1297 C C . ASP A 1 173 ? -22.633 -2.774 31.616 1.00 85.75 173 ASP A C 1
ATOM 1299 O O . ASP A 1 173 ? -21.599 -2.248 32.025 1.00 85.75 173 ASP A O 1
ATOM 1303 N N . PHE A 1 174 ? -23.114 -2.546 30.383 1.00 88.38 174 PHE A N 1
ATOM 1304 C CA . PHE A 1 174 ? -22.454 -1.721 29.360 1.00 88.38 174 PHE A CA 1
ATOM 1305 C C . PHE A 1 174 ? -23.206 -0.423 29.040 1.00 88.38 174 PHE A C 1
ATOM 1307 O O . PHE A 1 174 ? -22.585 0.556 28.631 1.00 88.38 174 PHE A O 1
ATOM 1314 N N . GLU A 1 175 ? -24.523 -0.377 29.237 1.00 83.25 175 GLU A N 1
ATOM 1315 C CA . GLU A 1 175 ? -25.341 0.796 28.904 1.00 83.25 175 GLU A CA 1
ATOM 1316 C C . GLU A 1 175 ? -24.984 2.024 29.758 1.00 83.25 175 GLU A C 1
ATOM 1318 O O . GLU A 1 175 ? -25.129 3.147 29.289 1.00 83.25 175 GLU A O 1
ATOM 1323 N N . GLU A 1 176 ? -24.506 1.854 30.998 1.00 85.31 176 GLU A N 1
ATOM 1324 C CA . GLU A 1 176 ? -24.334 2.971 31.932 1.00 85.31 176 GLU A CA 1
ATOM 1325 C C . GLU A 1 176 ? -23.048 2.881 32.764 1.00 85.31 176 GLU A C 1
ATOM 1327 O O . GLU A 1 176 ? -22.827 1.948 33.537 1.00 85.31 176 GLU A O 1
ATOM 1332 N N . PHE A 1 177 ? -22.215 3.920 32.685 1.00 86.56 177 PHE A N 1
ATOM 1333 C CA . PHE A 1 177 ? -21.062 4.075 33.565 1.00 86.56 177 PHE A CA 1
ATOM 1334 C C . PHE A 1 177 ? -21.418 4.916 34.790 1.00 86.56 177 PHE A C 1
ATOM 1336 O O . PHE A 1 177 ? -21.618 6.136 34.714 1.00 86.56 177 PHE A O 1
ATOM 1343 N N . TYR A 1 178 ? -21.444 4.254 35.946 1.00 80.06 178 TYR A N 1
ATOM 1344 C CA . TYR A 1 178 ? -21.687 4.895 37.232 1.00 80.06 178 TYR A CA 1
ATOM 1345 C C . TYR A 1 178 ? -20.401 5.508 37.782 1.00 80.06 178 TYR A C 1
ATOM 1347 O O . TYR A 1 178 ? -19.448 4.810 38.142 1.00 80.06 178 TYR A O 1
ATOM 1355 N N . VAL A 1 179 ? -20.398 6.827 37.936 1.00 68.25 179 VAL A N 1
ATOM 1356 C CA . VAL A 1 179 ? -19.322 7.526 38.632 1.00 68.25 179 VAL A CA 1
ATOM 1357 C C . VAL A 1 179 ? -19.831 7.981 39.986 1.00 68.25 179 VAL A C 1
ATOM 1359 O O . VAL A 1 179 ? -20.929 8.513 40.094 1.00 68.25 179 VAL A O 1
ATOM 1362 N N . ASP A 1 180 ? -19.010 7.773 41.020 1.00 58.28 180 ASP A N 1
ATOM 1363 C CA . ASP A 1 180 ? -19.244 8.254 42.384 1.00 58.28 180 ASP A CA 1
ATOM 1364 C C . ASP A 1 180 ? -19.913 9.645 42.396 1.00 58.28 180 ASP A C 1
ATOM 1366 O O . ASP A 1 180 ? -19.583 10.493 41.570 1.00 58.28 180 ASP A O 1
ATOM 1370 N N . SER A 1 181 ? -20.833 9.812 43.354 1.00 53.59 181 SER A N 1
ATOM 1371 C CA . SER A 1 181 ? -21.820 10.855 43.712 1.00 53.59 181 SER A CA 1
ATOM 1372 C C . SER A 1 181 ? -21.697 12.311 43.207 1.00 53.59 181 SER A C 1
ATOM 1374 O O . SER A 1 181 ? -22.593 13.122 43.459 1.00 53.59 181 SER A O 1
ATOM 1376 N N . THR A 1 182 ? -20.624 12.683 42.523 1.00 56.62 182 THR A N 1
ATOM 1377 C CA . THR A 1 182 ? -20.348 13.976 41.895 1.00 56.62 182 THR A CA 1
ATOM 1378 C C . THR A 1 182 ? -20.620 14.027 40.390 1.00 56.62 182 THR A C 1
ATOM 1380 O O . THR A 1 182 ? -20.827 15.130 39.878 1.00 56.62 182 THR A O 1
ATOM 1383 N N . ILE A 1 183 ? -20.651 12.897 39.677 1.00 59.16 183 ILE A N 1
ATOM 1384 C CA . ILE A 1 183 ? -21.022 12.830 38.254 1.00 59.16 183 ILE A CA 1
ATOM 1385 C C . ILE A 1 183 ? -22.380 12.128 38.121 1.00 59.16 183 ILE A C 1
ATOM 1387 O O . ILE A 1 183 ? -22.727 11.259 38.911 1.00 59.16 183 ILE A O 1
ATOM 1391 N N . ARG A 1 184 ? -23.186 12.580 37.156 1.00 64.44 184 ARG A N 1
ATOM 1392 C CA . ARG A 1 184 ? -24.380 11.850 36.726 1.00 64.44 184 ARG A CA 1
ATOM 1393 C C . ARG A 1 184 ? -23.946 10.620 35.951 1.00 64.44 184 ARG A C 1
ATOM 1395 O O . ARG A 1 184 ? -23.058 10.747 35.115 1.00 64.44 184 ARG A O 1
ATOM 1402 N N . ASP A 1 185 ? -24.630 9.519 36.190 1.00 80.81 185 ASP A N 1
ATOM 1403 C CA . ASP A 1 185 ? -24.519 8.288 35.421 1.00 80.81 185 ASP A CA 1
ATOM 1404 C C . ASP A 1 185 ? -24.488 8.599 33.915 1.00 80.81 185 ASP A C 1
ATOM 1406 O O . ASP A 1 185 ? -25.269 9.424 33.415 1.00 80.81 185 ASP A O 1
ATOM 1410 N N . ILE A 1 186 ? -23.486 8.045 33.229 1.00 86.88 186 ILE A N 1
ATOM 1411 C CA . ILE A 1 186 ? -23.251 8.297 31.808 1.00 86.88 186 ILE A CA 1
ATOM 1412 C C . ILE A 1 186 ? -23.785 7.097 31.044 1.00 86.88 186 ILE A C 1
ATOM 1414 O O . ILE A 1 186 ? -23.143 6.051 31.030 1.00 86.88 186 ILE A O 1
ATOM 1418 N N . GLY A 1 187 ? -24.951 7.270 30.426 1.00 89.38 187 GLY A N 1
ATOM 1419 C CA . GLY A 1 187 ? -25.466 6.320 29.448 1.00 89.38 187 GLY A CA 1
ATOM 1420 C C . GLY A 1 187 ? -24.611 6.328 28.184 1.00 89.38 187 GLY A C 1
ATOM 1421 O O . GLY A 1 187 ? -24.088 7.383 27.811 1.00 89.38 187 GLY A O 1
ATOM 1422 N N . PHE A 1 188 ? -24.486 5.187 27.522 1.00 91.75 188 PHE A N 1
ATOM 1423 C CA . PHE A 1 188 ? -23.796 5.047 26.251 1.00 91.75 188 PHE A CA 1
ATOM 1424 C C . PHE A 1 188 ? -24.664 4.318 25.246 1.00 91.75 188 PHE A C 1
ATOM 1426 O O . PHE A 1 188 ? -25.388 3.386 25.577 1.00 91.75 188 PHE A O 1
ATOM 1433 N N . THR A 1 189 ? -24.537 4.723 23.990 1.00 92.62 189 THR A N 1
ATOM 1434 C CA . THR A 1 189 ? -24.952 3.887 22.876 1.00 92.62 189 THR A CA 1
ATOM 1435 C C . THR A 1 189 ? -23.764 3.531 22.005 1.00 92.62 189 THR A C 1
ATOM 1437 O O . THR A 1 189 ? -22.870 4.351 21.790 1.00 92.62 189 THR A O 1
ATOM 1440 N N . TYR A 1 190 ? -23.803 2.329 21.455 1.00 93.94 190 TYR A N 1
ATOM 1441 C CA . TYR A 1 190 ? -22.724 1.723 20.701 1.00 93.94 190 TYR A CA 1
ATOM 1442 C C . TYR A 1 190 ? -23.135 1.508 19.249 1.00 93.94 190 TYR A C 1
ATOM 1444 O O . TYR A 1 190 ? -24.281 1.154 18.971 1.00 93.94 190 TYR A O 1
ATOM 1452 N N . GLU A 1 191 ? -22.192 1.712 18.338 1.00 93.69 191 GLU A N 1
ATOM 1453 C CA . GLU A 1 191 ? -22.242 1.230 16.957 1.00 93.69 191 GLU A CA 1
ATOM 1454 C C . GLU A 1 191 ? -21.025 0.324 16.755 1.00 93.69 191 GLU A C 1
ATOM 1456 O O . GLU A 1 191 ? -19.910 0.711 17.117 1.00 93.69 191 GLU A O 1
ATOM 1461 N N . VAL A 1 192 ? -21.236 -0.887 16.237 1.00 93.94 192 VAL A N 1
ATOM 1462 C CA . VAL A 1 192 ? -20.170 -1.882 16.071 1.00 93.94 192 VAL A CA 1
ATOM 1463 C C . VAL A 1 192 ? -20.009 -2.202 14.597 1.00 93.94 192 VAL A C 1
ATOM 1465 O O . VAL A 1 192 ? -20.921 -2.718 13.955 1.00 93.94 192 VAL A O 1
ATOM 1468 N N . ASP A 1 193 ? -18.815 -1.954 14.081 1.00 92.12 193 ASP A N 1
ATOM 1469 C CA . ASP A 1 193 ? -18.481 -2.149 12.680 1.00 92.12 193 ASP A CA 1
ATOM 1470 C C . ASP A 1 193 ? -17.194 -2.963 12.522 1.00 92.12 193 ASP A C 1
ATOM 1472 O O . ASP A 1 193 ? -16.404 -3.154 13.446 1.00 92.12 193 ASP A O 1
ATOM 1476 N N . GLU A 1 194 ? -16.980 -3.454 11.305 1.00 88.62 194 GLU A N 1
ATOM 1477 C CA . GLU A 1 194 ? -15.682 -3.973 10.896 1.00 88.62 194 GLU A CA 1
ATOM 1478 C C . GLU A 1 194 ? -14.870 -2.860 10.235 1.00 88.62 194 GLU A C 1
ATOM 1480 O O . GLU A 1 194 ? -15.280 -2.279 9.222 1.00 88.62 194 GLU A O 1
ATOM 1485 N N . TYR A 1 195 ? -13.647 -2.661 10.719 1.00 80.75 195 TYR A N 1
ATOM 1486 C CA . TYR A 1 195 ? -12.665 -1.826 10.049 1.00 80.75 195 TYR A CA 1
ATOM 1487 C C . TYR A 1 195 ? -11.402 -2.626 9.741 1.00 80.75 195 TYR A C 1
ATOM 1489 O O . TYR A 1 195 ? -10.584 -2.914 10.602 1.00 80.75 195 TYR A O 1
ATOM 1497 N N . ARG A 1 196 ? -11.210 -2.954 8.456 1.00 78.00 196 ARG A N 1
ATOM 1498 C CA . ARG A 1 196 ? -10.007 -3.637 7.931 1.00 78.00 196 ARG A CA 1
ATOM 1499 C C . ARG A 1 196 ? -9.710 -5.016 8.551 1.00 78.00 196 ARG A C 1
ATOM 1501 O O . ARG A 1 196 ? -8.558 -5.444 8.499 1.00 78.00 196 ARG A O 1
ATOM 1508 N N . GLY A 1 197 ? -10.737 -5.730 9.010 1.00 78.81 197 GLY A N 1
ATOM 1509 C CA . GLY A 1 197 ? -10.615 -7.044 9.657 1.00 78.81 197 GLY A CA 1
ATOM 1510 C C . GLY A 1 197 ? -10.603 -6.993 11.188 1.00 78.81 197 GLY A C 1
ATOM 1511 O O . GLY A 1 197 ? -10.597 -8.049 11.824 1.00 78.81 197 GLY A O 1
ATOM 1512 N N . ASP A 1 198 ? -10.647 -5.787 11.754 1.00 88.06 198 ASP A N 1
ATOM 1513 C CA . ASP A 1 198 ? -10.689 -5.525 13.189 1.00 88.06 198 ASP A CA 1
ATOM 1514 C C . ASP A 1 198 ? -12.096 -5.072 13.605 1.00 88.06 198 ASP A C 1
ATOM 1516 O O . ASP A 1 198 ? -12.883 -4.598 12.775 1.00 88.06 198 ASP A O 1
ATOM 1520 N N . VAL A 1 199 ? -12.416 -5.233 14.890 1.00 92.62 199 VAL A N 1
ATOM 1521 C CA . VAL A 1 199 ? -13.695 -4.804 15.467 1.00 92.62 199 VAL A CA 1
ATOM 1522 C C . VAL A 1 199 ? -13.561 -3.351 15.909 1.00 92.62 199 VAL A C 1
ATOM 1524 O O . VAL A 1 199 ? -12.748 -3.035 16.776 1.00 92.62 199 VAL A O 1
ATOM 1527 N N . GLU A 1 200 ? -14.373 -2.470 15.336 1.00 95.38 200 GLU A N 1
ATOM 1528 C CA . GLU A 1 200 ? -14.449 -1.060 15.710 1.00 95.38 200 GLU A CA 1
ATOM 1529 C C . GLU A 1 200 ? -15.748 -0.806 16.483 1.00 95.38 200 GLU A C 1
ATOM 1531 O O . GLU A 1 200 ? -16.840 -1.086 15.992 1.00 95.38 200 GLU A O 1
ATOM 1536 N N . ILE A 1 201 ? -15.631 -0.291 17.706 1.00 96.00 201 ILE A N 1
ATOM 1537 C CA . ILE A 1 201 ? -16.753 0.004 18.601 1.00 96.00 201 ILE A CA 1
ATOM 1538 C C . ILE A 1 201 ? -16.793 1.508 18.834 1.00 96.00 201 ILE A C 1
ATOM 1540 O O . ILE A 1 201 ? -15.961 2.070 19.544 1.00 96.00 201 ILE A O 1
ATOM 1544 N N . ASN A 1 202 ? -17.792 2.169 18.269 1.00 95.12 202 ASN A N 1
ATOM 1545 C CA . ASN A 1 202 ? -18.017 3.594 18.447 1.00 95.12 202 ASN A CA 1
ATOM 1546 C C . ASN A 1 202 ? -18.992 3.817 19.601 1.00 95.12 202 ASN A C 1
ATOM 1548 O O . ASN A 1 202 ? -20.145 3.402 19.539 1.00 95.12 202 ASN A O 1
ATOM 1552 N N . MET A 1 203 ? -18.526 4.482 20.653 1.00 94.19 203 MET A N 1
ATOM 1553 C CA . MET A 1 203 ? -19.267 4.729 21.884 1.00 94.19 203 MET A CA 1
ATOM 1554 C C . MET A 1 203 ? -19.677 6.204 21.981 1.00 94.19 203 MET A C 1
ATOM 1556 O O . MET A 1 203 ? -18.838 7.115 22.002 1.00 94.19 203 MET A O 1
ATOM 1560 N N . TYR A 1 204 ? -20.985 6.429 22.094 1.00 92.94 204 TYR A N 1
ATOM 1561 C CA . TYR A 1 204 ? -21.618 7.745 22.139 1.00 92.94 204 TYR A CA 1
ATOM 1562 C C . TYR A 1 204 ? -22.278 7.978 23.499 1.00 92.94 204 TYR A C 1
ATOM 1564 O O . TYR A 1 204 ? -23.236 7.281 23.830 1.00 92.94 204 TYR A O 1
ATOM 1572 N N . PRO A 1 205 ? -21.801 8.941 24.301 1.00 90.31 205 PRO A N 1
ATOM 1573 C CA . PRO A 1 205 ? -22.394 9.239 25.595 1.00 90.31 205 PRO A CA 1
ATOM 1574 C C . PRO A 1 205 ? -23.734 9.962 25.445 1.00 90.31 205 PRO A C 1
ATOM 1576 O O . PRO A 1 205 ? -23.864 10.918 24.686 1.00 90.31 205 PRO A O 1
ATOM 1579 N N . ASP A 1 206 ? -24.704 9.621 26.286 1.00 88.19 206 ASP A N 1
ATOM 1580 C CA . ASP A 1 206 ? -26.025 10.260 26.361 1.00 88.19 206 ASP A CA 1
ATOM 1581 C C . ASP A 1 206 ? -25.995 11.697 26.919 1.00 88.19 206 ASP A C 1
ATOM 1583 O O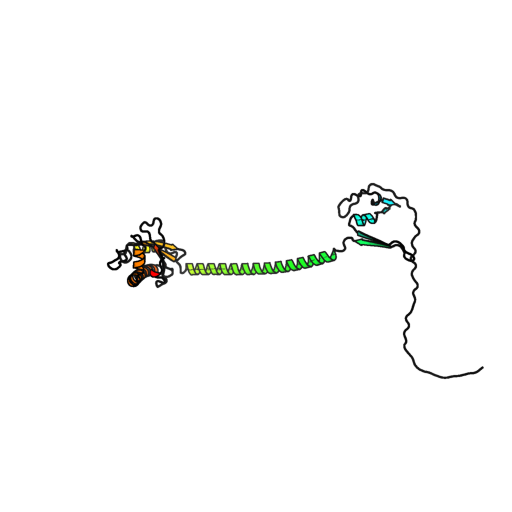 . ASP A 1 206 ? -27.027 12.363 27.087 1.00 88.19 206 ASP A O 1
ATOM 1587 N N . ILE A 1 207 ? -24.800 12.201 27.216 1.00 84.81 207 ILE A N 1
ATOM 1588 C CA . ILE A 1 207 ? -24.522 13.560 27.660 1.00 84.81 207 ILE A CA 1
ATOM 1589 C C . ILE A 1 207 ? -23.340 14.124 26.874 1.00 84.81 207 ILE A C 1
ATOM 1591 O O . ILE A 1 207 ? -22.434 13.402 26.479 1.00 84.81 207 ILE A O 1
ATOM 1595 N N . GLU A 1 208 ? -23.302 15.444 26.722 1.00 85.25 208 GLU A N 1
ATOM 1596 C CA . GLU A 1 208 ? -22.122 16.117 26.181 1.00 85.25 208 GLU A CA 1
ATOM 1597 C C . GLU A 1 208 ? -20.948 16.006 27.169 1.00 85.25 208 GLU A C 1
ATOM 1599 O O . GLU A 1 208 ? -21.041 16.454 28.322 1.00 85.25 208 GLU A O 1
ATOM 1604 N N . ILE A 1 209 ? -19.817 15.454 26.720 1.00 86.62 209 ILE A N 1
ATOM 1605 C CA . ILE A 1 209 ? -18.601 15.338 27.538 1.00 86.62 209 ILE A CA 1
ATOM 1606 C C . ILE A 1 209 ? -17.856 16.674 27.541 1.00 86.62 209 ILE A C 1
ATOM 1608 O O . ILE A 1 209 ? -16.880 16.913 26.834 1.00 86.62 209 ILE A O 1
ATOM 1612 N N . THR A 1 210 ? -18.324 17.581 28.393 1.00 85.88 210 THR A N 1
ATOM 1613 C CA . THR A 1 210 ? -17.653 18.868 28.612 1.00 85.88 210 THR A CA 1
ATOM 1614 C C . THR A 1 210 ? -16.244 18.683 29.188 1.00 85.88 210 THR A C 1
ATOM 1616 O O . THR A 1 210 ? -15.957 17.699 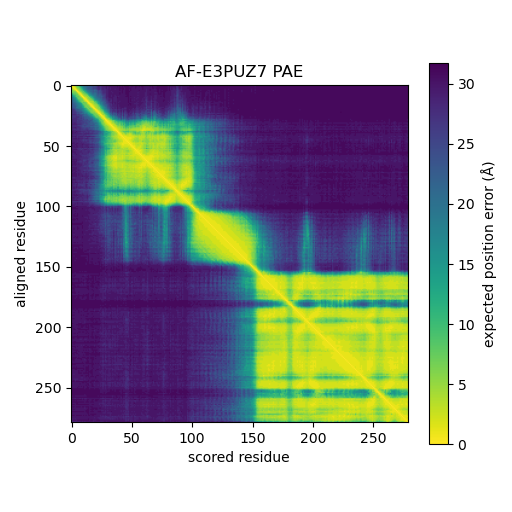29.874 1.00 85.88 210 THR A O 1
ATOM 1619 N N . SER A 1 211 ? -15.380 19.696 29.052 1.00 87.19 211 SER A N 1
ATOM 1620 C CA . SER A 1 211 ? -14.032 19.674 29.646 1.00 87.19 211 SER A CA 1
ATOM 1621 C C . SER A 1 211 ? -14.032 19.414 31.161 1.00 87.19 211 SER A C 1
ATOM 1623 O O . SER A 1 211 ? -13.082 18.838 31.684 1.00 87.19 211 SER A O 1
ATOM 1625 N N . SER A 1 212 ? -15.094 19.809 31.879 1.00 86.81 212 SER A N 1
ATOM 1626 C CA . SER A 1 212 ? -15.241 19.523 33.312 1.00 86.81 212 SER A CA 1
ATOM 1627 C C . SER A 1 212 ? -15.479 18.035 33.574 1.00 86.81 212 SER A C 1
ATOM 1629 O O . SER A 1 212 ? -14.852 17.464 34.469 1.00 86.81 212 SER A O 1
ATOM 1631 N N . ILE A 1 213 ? -16.364 17.406 32.798 1.00 86.62 213 ILE A N 1
ATOM 1632 C CA . ILE A 1 213 ? -16.648 15.969 32.898 1.00 86.62 213 ILE A CA 1
ATOM 1633 C C . ILE A 1 213 ? -15.392 15.187 32.525 1.00 86.62 213 ILE A C 1
ATOM 1635 O O . ILE A 1 213 ? -14.928 14.384 33.329 1.00 86.62 213 ILE A O 1
ATOM 1639 N N . LEU A 1 214 ? -14.764 15.523 31.393 1.00 89.44 214 LEU A N 1
ATOM 1640 C CA . LEU A 1 214 ? -13.512 14.903 30.965 1.00 89.44 214 LEU A CA 1
ATOM 1641 C C . LEU A 1 214 ? -12.418 15.034 32.033 1.00 89.44 214 LEU A C 1
ATOM 1643 O O . LEU A 1 214 ? -11.759 14.057 32.367 1.00 89.44 214 LEU A O 1
ATOM 1647 N N . SER A 1 215 ? -12.250 16.213 32.642 1.00 89.75 215 SER A N 1
ATOM 1648 C CA . SER A 1 215 ? -11.263 16.395 33.718 1.00 89.75 215 SER A CA 1
ATOM 1649 C C . SER A 1 215 ? -11.529 15.508 34.936 1.00 89.75 215 SER A C 1
ATOM 1651 O O . SER A 1 215 ? -10.588 15.105 35.618 1.00 89.75 215 SER A O 1
ATOM 1653 N N . THR A 1 216 ? -12.796 15.175 35.188 1.00 88.25 216 THR A N 1
ATOM 1654 C CA . THR A 1 216 ? -13.190 14.314 36.302 1.00 88.25 216 THR A CA 1
ATOM 1655 C C . THR A 1 216 ? -13.000 12.840 35.948 1.00 88.25 216 THR A C 1
ATOM 1657 O O . THR A 1 216 ? -12.454 12.105 36.770 1.00 88.25 216 THR A O 1
ATOM 1660 N N . LEU A 1 217 ? -13.323 12.429 34.714 1.00 89.00 217 LEU A N 1
ATOM 1661 C CA . LEU A 1 217 ? -12.997 11.098 34.179 1.00 89.00 217 LEU A CA 1
ATOM 1662 C C . LEU A 1 217 ? -11.495 10.803 34.270 1.00 89.00 217 LEU A C 1
ATOM 1664 O O . LEU A 1 217 ? -11.101 9.692 34.592 1.00 89.00 217 LEU A O 1
ATOM 1668 N N . LYS A 1 218 ? -10.649 11.823 34.098 1.00 91.81 218 LYS A N 1
ATOM 1669 C CA . LYS A 1 218 ? -9.186 11.705 34.209 1.00 91.81 218 LYS A CA 1
ATOM 1670 C C . LYS A 1 218 ? -8.651 11.606 35.644 1.00 91.81 218 LYS A C 1
ATOM 1672 O O . LYS A 1 218 ? -7.450 11.396 35.832 1.00 91.81 218 LYS A O 1
ATOM 1677 N N . THR A 1 219 ? -9.483 11.771 36.675 1.00 91.06 219 THR A N 1
ATOM 1678 C CA . THR A 1 219 ? -9.025 11.640 38.070 1.00 91.06 219 THR A CA 1
ATOM 1679 C C . THR A 1 219 ? -8.670 10.192 38.394 1.00 91.06 219 THR A C 1
ATOM 1681 O O . THR A 1 219 ? -9.326 9.276 37.923 1.00 91.06 219 THR A O 1
ATOM 1684 N N . ASP A 1 220 ? -7.649 9.955 39.223 1.00 89.31 220 ASP A N 1
ATOM 1685 C CA . ASP A 1 220 ? -7.081 8.610 39.423 1.00 89.31 220 ASP A CA 1
ATOM 1686 C C . ASP A 1 220 ? -8.096 7.511 39.762 1.00 89.31 220 ASP A C 1
ATOM 1688 O O . ASP A 1 220 ? -7.936 6.383 39.302 1.00 89.31 220 ASP A O 1
ATOM 1692 N N . SER A 1 221 ? -9.100 7.816 40.588 1.00 87.81 221 SER A N 1
ATOM 1693 C CA . SER A 1 221 ? -10.115 6.833 40.975 1.00 87.81 221 SER A CA 1
ATOM 1694 C C . SER A 1 221 ? -11.122 6.581 39.858 1.00 87.81 221 SER A C 1
ATOM 1696 O O . SER A 1 221 ? -11.484 5.433 39.627 1.00 87.81 221 SER A O 1
ATOM 1698 N N . VAL A 1 222 ? -11.565 7.642 39.178 1.00 88.81 222 VAL A N 1
ATOM 1699 C CA . VAL A 1 222 ? -12.581 7.547 38.123 1.00 88.81 222 VAL A CA 1
ATOM 1700 C C . VAL A 1 222 ? -11.975 6.965 36.855 1.00 88.81 222 VAL A C 1
ATOM 1702 O O . VAL A 1 222 ? -12.580 6.086 36.264 1.00 88.81 222 VAL A O 1
ATOM 1705 N N . ALA A 1 223 ? -10.752 7.358 36.504 1.00 92.00 223 ALA A N 1
ATOM 1706 C CA . ALA A 1 223 ? -10.035 6.826 35.355 1.00 92.00 223 ALA A CA 1
ATOM 1707 C C . ALA A 1 223 ? -9.872 5.312 35.458 1.00 92.00 223 ALA A C 1
ATOM 1709 O O . ALA A 1 223 ? -10.161 4.618 34.506 1.00 92.00 223 ALA A O 1
ATOM 1710 N N . ARG A 1 224 ? -9.504 4.777 36.631 1.00 91.25 224 ARG A N 1
ATOM 1711 C CA . ARG A 1 224 ? -9.412 3.318 36.814 1.00 91.25 224 ARG A CA 1
ATOM 1712 C C . ARG A 1 224 ? -10.756 2.614 36.667 1.00 91.25 224 ARG A C 1
ATOM 1714 O O . ARG A 1 224 ? -10.789 1.509 36.149 1.00 91.25 224 ARG A O 1
ATOM 1721 N N . ALA A 1 225 ? -11.831 3.219 37.171 1.00 91.12 225 ALA A N 1
ATOM 1722 C CA . ALA A 1 225 ? -13.167 2.655 37.020 1.00 91.12 225 ALA A CA 1
ATOM 1723 C C . ALA A 1 225 ? -13.611 2.689 35.551 1.00 91.12 225 ALA A C 1
ATOM 1725 O O . ALA A 1 225 ? -14.161 1.712 35.066 1.00 91.12 225 ALA A O 1
ATOM 1726 N N . PHE A 1 226 ? -13.321 3.783 34.846 1.00 92.69 226 PHE A N 1
ATOM 1727 C CA . PHE A 1 226 ? -13.640 3.938 33.432 1.00 92.69 226 PHE A CA 1
ATOM 1728 C C . PHE A 1 226 ? -12.810 2.994 32.568 1.00 92.69 226 PHE A C 1
ATOM 1730 O O . PHE A 1 226 ? -13.362 2.282 31.749 1.00 92.69 226 PHE A O 1
ATOM 1737 N N . ASP A 1 227 ? -11.502 2.918 32.801 1.00 94.44 227 ASP A N 1
ATOM 1738 C CA . ASP A 1 227 ? -10.609 1.992 32.110 1.00 94.44 227 ASP A CA 1
ATOM 1739 C C . ASP A 1 227 ? -11.062 0.535 32.338 1.00 94.44 227 ASP A C 1
ATOM 1741 O O . ASP A 1 227 ? -11.088 -0.238 31.392 1.00 94.44 227 ASP A O 1
ATOM 1745 N N . SER A 1 228 ? -11.510 0.171 33.551 1.00 93.94 228 SER A N 1
ATOM 1746 C CA . SER A 1 228 ? -12.108 -1.152 33.820 1.00 93.94 228 SER A CA 1
ATOM 1747 C C . SER A 1 228 ? -13.398 -1.382 33.031 1.00 93.94 228 SER A C 1
ATOM 1749 O O . SER A 1 228 ? -13.606 -2.472 32.523 1.00 93.94 228 SER A O 1
ATOM 1751 N N . PHE A 1 229 ? -14.249 -0.364 32.909 1.00 94.69 229 PHE A N 1
ATOM 1752 C CA . PHE A 1 229 ? -15.476 -0.434 32.115 1.00 94.69 229 PHE A CA 1
ATOM 1753 C C . PHE A 1 229 ? -15.181 -0.615 30.615 1.00 94.69 229 PHE A C 1
ATOM 1755 O O . PHE A 1 229 ? -15.801 -1.443 29.957 1.00 94.69 229 PHE A O 1
ATOM 1762 N N . ILE A 1 230 ? -14.181 0.092 30.077 1.00 96.06 230 ILE A N 1
ATOM 1763 C CA . ILE A 1 230 ? -13.707 -0.114 28.698 1.00 96.06 230 ILE A CA 1
ATOM 1764 C C . ILE A 1 230 ? -13.082 -1.507 28.530 1.00 96.06 230 ILE A C 1
ATOM 1766 O O . ILE A 1 230 ? -13.263 -2.144 27.494 1.00 96.06 230 ILE A O 1
ATOM 1770 N N . GLU A 1 231 ? -12.365 -2.000 29.543 1.00 95.81 231 GLU A N 1
ATOM 1771 C CA . GLU A 1 231 ? -11.801 -3.353 29.548 1.00 95.81 231 GLU A CA 1
ATOM 1772 C C . GLU A 1 231 ? -12.902 -4.423 29.484 1.00 95.81 231 GLU A C 1
ATOM 1774 O O . GLU A 1 231 ? -12.773 -5.360 28.699 1.00 95.81 231 GLU A O 1
ATOM 1779 N N . ASP A 1 232 ? -14.012 -4.242 30.208 1.00 95.44 232 ASP A N 1
ATOM 1780 C CA . ASP A 1 232 ? -15.169 -5.146 30.163 1.00 95.44 232 ASP A CA 1
ATOM 1781 C C . ASP A 1 232 ? -15.820 -5.186 28.761 1.00 95.44 232 ASP A C 1
ATOM 1783 O O . ASP A 1 232 ? -16.185 -6.263 28.280 1.00 95.44 232 ASP A O 1
ATOM 1787 N N . ILE A 1 233 ? -15.911 -4.040 28.069 1.00 95.50 233 ILE A N 1
ATOM 1788 C CA . ILE A 1 233 ? -16.391 -3.957 26.673 1.00 95.50 233 ILE A CA 1
ATOM 1789 C C . ILE A 1 233 ? -15.444 -4.716 25.731 1.00 95.50 233 ILE A C 1
ATOM 1791 O O . ILE A 1 233 ? -15.890 -5.507 24.895 1.00 95.50 233 ILE A O 1
ATOM 1795 N N . GLY A 1 234 ? -14.133 -4.497 25.875 1.00 95.19 234 GLY A N 1
ATOM 1796 C CA . GLY A 1 234 ? -13.111 -5.183 25.082 1.00 95.19 234 GLY A CA 1
ATOM 1797 C C . GLY A 1 234 ? -13.131 -6.699 25.288 1.00 95.19 234 GLY A C 1
ATOM 1798 O O . GLY A 1 234 ? -13.082 -7.455 24.316 1.00 95.19 234 GLY A O 1
ATOM 1799 N N . GLU A 1 235 ? -13.291 -7.153 26.534 1.00 94.75 235 GLU A N 1
ATOM 1800 C CA . GLU A 1 235 ? -13.452 -8.573 26.857 1.00 94.75 235 GLU A CA 1
ATOM 1801 C C . GLU A 1 235 ? -14.693 -9.181 26.193 1.00 94.75 235 GLU A C 1
ATOM 1803 O O . GLU A 1 235 ? -14.638 -10.312 25.698 1.00 94.75 235 GLU A O 1
ATOM 1808 N N . GLU A 1 236 ? -15.824 -8.469 26.185 1.00 94.94 236 GLU A N 1
ATOM 1809 C CA . GLU A 1 236 ? -17.051 -8.960 25.549 1.00 94.94 236 GLU A CA 1
ATOM 1810 C C . GLU A 1 236 ? -16.890 -9.086 24.029 1.00 94.94 236 GLU A C 1
ATOM 1812 O O . GLU A 1 236 ? -17.293 -10.096 23.441 1.00 94.94 236 GLU A O 1
ATOM 1817 N N . ALA A 1 237 ? -16.213 -8.125 23.398 1.00 93.12 237 ALA A N 1
ATOM 1818 C CA . ALA A 1 237 ? -15.869 -8.200 21.984 1.00 93.12 237 ALA A CA 1
ATOM 1819 C C . ALA A 1 237 ? -14.925 -9.380 21.682 1.00 93.12 237 ALA A C 1
ATOM 1821 O O . ALA A 1 237 ? -15.218 -10.199 20.806 1.00 93.12 237 ALA A O 1
ATOM 1822 N N . GLU A 1 238 ? -13.842 -9.547 22.450 1.00 91.62 238 GLU A N 1
ATOM 1823 C CA . GLU A 1 238 ? -12.867 -10.634 22.266 1.00 91.62 238 GLU A CA 1
ATOM 1824 C C . GLU A 1 238 ? -13.506 -12.022 22.457 1.00 91.62 238 GLU A C 1
ATOM 1826 O O . GLU A 1 238 ? -13.159 -12.981 21.759 1.00 91.62 238 GLU A O 1
ATOM 1831 N N . ARG A 1 239 ? -14.500 -12.166 23.351 1.00 89.31 239 ARG A N 1
ATOM 1832 C CA . ARG A 1 239 ? -15.231 -13.439 23.532 1.00 89.31 239 ARG A CA 1
ATOM 1833 C C . ARG A 1 239 ? -15.841 -13.942 22.224 1.00 89.31 239 ARG A C 1
ATOM 1835 O O . ARG A 1 239 ? -15.834 -15.160 21.995 1.00 89.31 239 ARG A O 1
ATOM 1842 N N . LYS A 1 240 ? -16.344 -13.029 21.388 1.00 84.06 240 LYS A N 1
ATOM 1843 C CA . LYS A 1 240 ? -16.898 -13.321 20.057 1.00 84.06 240 LYS A CA 1
ATOM 1844 C C . LYS A 1 240 ? -15.826 -13.328 18.966 1.00 84.06 240 LYS A C 1
ATOM 1846 O O . LYS A 1 240 ? -15.884 -14.182 18.083 1.00 84.06 240 LYS A O 1
ATOM 1851 N N . PHE A 1 241 ? -14.832 -12.447 19.061 1.00 88.12 241 PHE A N 1
ATOM 1852 C CA . PHE A 1 241 ? -13.872 -12.143 17.997 1.00 88.12 241 PHE A CA 1
ATOM 1853 C C . PHE A 1 241 ? -12.416 -12.349 18.437 1.00 88.12 241 PHE A C 1
ATOM 1855 O O . PHE A 1 241 ? -11.597 -11.442 18.412 1.00 88.12 241 PHE A O 1
ATOM 1862 N N . LYS A 1 242 ? -12.084 -13.583 18.828 1.00 80.75 242 LYS A N 1
ATOM 1863 C CA . LYS A 1 242 ? -10.803 -13.951 19.471 1.00 80.75 242 LYS A CA 1
ATOM 1864 C C . LYS A 1 242 ? -9.528 -13.691 18.668 1.00 80.75 242 LYS A C 1
ATOM 1866 O O . LYS A 1 242 ? -8.448 -13.726 19.246 1.00 80.75 242 LYS A O 1
ATOM 1871 N N . ASP A 1 243 ? -9.648 -13.538 17.354 1.00 80.50 243 ASP A N 1
ATOM 1872 C CA . ASP A 1 243 ? -8.516 -13.384 16.435 1.00 80.50 243 ASP A CA 1
ATOM 1873 C C . ASP A 1 243 ? -8.484 -11.984 15.785 1.00 80.50 243 ASP A C 1
ATOM 1875 O O . ASP A 1 243 ? -7.753 -11.785 14.814 1.00 80.50 243 ASP A O 1
ATOM 1879 N N . SER A 1 244 ? -9.282 -11.039 16.297 1.00 82.69 244 SER A N 1
ATOM 1880 C CA . SER A 1 244 ? -9.374 -9.661 15.802 1.00 82.69 244 SER A CA 1
ATOM 1881 C C . SER A 1 244 ? -8.928 -8.671 16.870 1.00 82.69 244 SER A C 1
ATOM 1883 O O . SER A 1 244 ? -9.242 -8.847 18.049 1.00 82.69 244 SER A O 1
ATOM 1885 N N . ASP A 1 245 ? -8.238 -7.614 16.444 1.00 89.44 245 ASP A N 1
ATOM 1886 C CA . ASP A 1 245 ? -7.971 -6.476 17.318 1.00 89.44 245 ASP A CA 1
ATOM 1887 C C . ASP A 1 245 ? -9.295 -5.729 17.579 1.00 89.44 245 ASP A C 1
ATOM 1889 O O . ASP A 1 245 ? -10.191 -5.703 16.725 1.00 89.44 245 ASP A O 1
ATOM 1893 N N . VAL A 1 246 ? -9.439 -5.145 18.772 1.00 93.19 246 VAL A N 1
ATOM 1894 C CA . VAL A 1 246 ? -10.631 -4.376 19.156 1.00 93.19 246 VAL A CA 1
ATOM 1895 C C . VAL A 1 246 ? -10.227 -2.928 19.409 1.00 93.19 246 VAL A C 1
ATOM 1897 O O . VAL A 1 246 ? -9.367 -2.649 20.247 1.00 93.19 246 VAL A O 1
ATOM 1900 N N . ILE A 1 247 ? -10.870 -2.010 18.693 1.00 95.62 247 ILE A N 1
ATOM 1901 C CA . ILE A 1 247 ? -10.6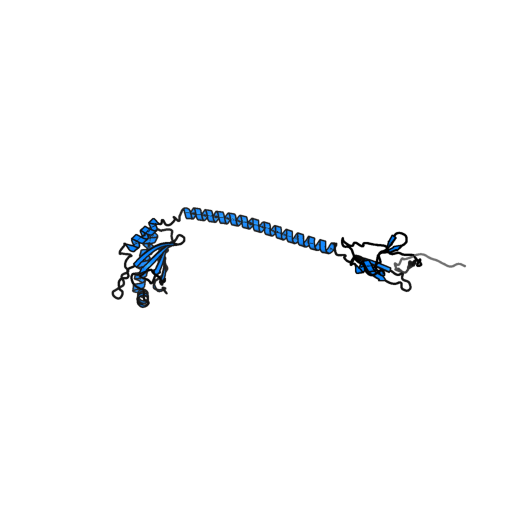70 -0.565 18.807 1.00 95.62 247 ILE A CA 1
ATOM 1902 C C . ILE A 1 247 ? -11.963 0.044 19.342 1.00 95.62 247 ILE A C 1
ATOM 1904 O O . ILE A 1 247 ? -13.024 -0.133 18.746 1.00 95.62 247 ILE A O 1
ATOM 1908 N N . ILE A 1 248 ? -11.885 0.763 20.461 1.00 96.38 248 ILE A N 1
ATOM 1909 C CA . ILE A 1 248 ? -13.043 1.410 21.089 1.00 96.38 248 ILE A CA 1
ATOM 1910 C C . ILE A 1 248 ? -12.862 2.925 21.011 1.00 96.38 248 ILE A C 1
ATOM 1912 O O . ILE A 1 248 ? -11.936 3.477 21.600 1.00 96.38 248 ILE A O 1
ATOM 1916 N N . ASN A 1 249 ? -13.765 3.614 20.321 1.00 95.62 249 ASN A N 1
ATOM 1917 C CA . ASN A 1 249 ? -13.719 5.058 20.114 1.00 95.62 249 ASN A CA 1
ATOM 1918 C C . ASN A 1 249 ? -14.753 5.761 21.000 1.00 95.62 249 ASN A C 1
ATOM 1920 O O . ASN A 1 249 ? -15.954 5.545 20.856 1.00 95.62 249 ASN A O 1
ATOM 1924 N N . LEU A 1 250 ? -14.306 6.647 21.891 1.00 94.56 250 LEU A N 1
ATOM 1925 C CA . LEU A 1 250 ? -15.176 7.517 22.684 1.00 94.56 250 LEU A CA 1
ATOM 1926 C C . LEU A 1 250 ? -15.386 8.854 21.966 1.00 94.56 250 LEU A C 1
ATOM 1928 O O . LEU A 1 250 ? -14.424 9.581 21.704 1.00 94.56 250 LEU A O 1
ATOM 1932 N N . TYR A 1 251 ? -16.645 9.228 21.752 1.00 93.31 251 TYR A N 1
ATOM 1933 C CA . TYR A 1 251 ? -17.035 10.509 21.157 1.00 93.31 251 TYR A CA 1
ATOM 1934 C C . TYR A 1 251 ? -17.639 11.489 22.176 1.00 93.31 251 TYR A C 1
ATOM 1936 O O . TYR A 1 251 ? -18.021 11.107 23.279 1.00 93.31 251 TYR A O 1
ATOM 1944 N N . ASP A 1 252 ? -17.719 12.775 21.818 1.00 86.44 252 ASP A N 1
ATOM 1945 C CA . ASP A 1 252 ? -18.270 13.849 22.666 1.00 86.44 252 ASP A CA 1
ATOM 1946 C C . ASP A 1 252 ? -19.766 14.140 22.482 1.00 86.44 252 ASP A C 1
ATOM 1948 O O . ASP A 1 252 ? -20.357 14.842 23.311 1.00 86.44 252 ASP A O 1
ATOM 1952 N N . ASP A 1 253 ? -20.370 13.623 21.411 1.00 76.56 253 ASP A N 1
ATOM 1953 C CA . ASP A 1 253 ? -21.692 14.032 20.938 1.00 76.56 253 ASP A CA 1
ATOM 1954 C C . ASP A 1 253 ? -22.768 12.987 21.237 1.00 76.56 253 ASP A C 1
ATOM 1956 O O . ASP A 1 253 ? -22.788 11.891 20.674 1.00 76.56 253 ASP A O 1
ATOM 1960 N N . ARG A 1 254 ? -23.737 13.411 22.047 1.00 68.69 254 ARG A N 1
ATOM 1961 C CA . ARG A 1 254 ? -24.977 12.690 22.334 1.00 68.69 254 ARG A CA 1
ATOM 1962 C C . ARG A 1 254 ? -25.850 12.457 21.105 1.00 68.69 254 ARG A C 1
ATOM 1964 O O . ARG A 1 254 ? -26.546 11.451 21.020 1.00 68.69 254 ARG A O 1
ATOM 1971 N N . GLU A 1 255 ? -25.917 13.422 20.192 1.00 67.62 255 GLU A N 1
ATOM 1972 C CA . GLU A 1 255 ? -26.884 13.401 19.090 1.00 67.62 255 GLU A CA 1
ATOM 1973 C C . GLU A 1 255 ? -26.349 12.693 17.835 1.00 67.62 255 GLU A C 1
ATOM 1975 O O . GLU A 1 255 ? -27.066 12.631 16.836 1.00 67.62 255 GLU A O 1
ATOM 1980 N N . ARG A 1 256 ? -25.105 12.180 17.869 1.00 73.62 256 ARG A N 1
ATOM 1981 C CA . ARG A 1 256 ? -24.383 11.529 16.751 1.00 73.62 256 ARG A CA 1
ATOM 1982 C C . ARG A 1 256 ? -24.360 12.333 15.450 1.00 73.62 256 ARG A C 1
ATOM 1984 O O . ARG A 1 256 ? -24.074 11.810 14.375 1.00 73.62 256 ARG A O 1
ATOM 1991 N N . ASN A 1 257 ? -24.664 13.623 15.517 1.00 69.50 257 ASN A N 1
ATOM 1992 C CA . ASN A 1 257 ? -24.869 14.435 14.329 1.00 69.50 257 ASN A CA 1
ATOM 1993 C C . ASN A 1 257 ? -23.524 14.873 13.751 1.00 69.50 257 ASN A C 1
ATOM 1995 O O . ASN A 1 257 ? -23.378 14.940 12.526 1.00 69.50 257 ASN A O 1
ATOM 1999 N N . ARG A 1 258 ? -22.550 15.193 14.619 1.00 73.50 258 ARG A N 1
ATOM 2000 C CA . ARG A 1 258 ? -21.168 15.544 14.250 1.00 73.50 258 ARG A CA 1
ATOM 2001 C C . ARG A 1 258 ? -20.198 15.202 15.392 1.00 73.50 258 ARG A C 1
ATOM 2003 O O . ARG A 1 258 ? -19.548 16.116 15.906 1.00 73.50 258 ARG A O 1
ATOM 2010 N N . PRO A 1 259 ? -20.096 13.921 15.771 1.00 82.94 259 PRO A N 1
ATOM 2011 C CA . PRO A 1 259 ? -19.275 13.515 16.897 1.00 82.94 259 PRO A CA 1
ATOM 2012 C C . PRO A 1 259 ? -17.803 13.853 16.652 1.00 82.94 259 PRO A C 1
ATOM 2014 O O . PRO A 1 259 ? -17.277 13.649 15.554 1.00 82.94 259 PRO A O 1
ATOM 2017 N N . SER A 1 260 ? -17.143 14.391 17.675 1.00 88.81 260 SER A N 1
ATOM 2018 C CA . SER A 1 260 ? -15.690 14.534 17.714 1.00 88.81 260 SER A CA 1
ATOM 2019 C C . SER A 1 260 ? -15.120 13.455 18.619 1.00 88.81 260 SER A C 1
ATOM 2021 O O . SER A 1 260 ? -15.583 13.255 19.741 1.00 88.81 260 SER A O 1
ATOM 2023 N N . GLU A 1 261 ? -14.127 12.733 18.113 1.00 93.00 261 GLU A N 1
ATOM 2024 C CA . GLU A 1 261 ? -13.434 11.711 18.889 1.00 93.00 261 GLU A CA 1
ATOM 2025 C C . GLU A 1 261 ? -12.667 12.375 20.040 1.00 93.00 261 GLU A C 1
ATOM 2027 O O . GLU A 1 261 ? -11.863 13.291 19.834 1.00 93.00 261 GLU A O 1
ATOM 2032 N N . ILE A 1 262 ? -12.934 11.907 21.255 1.00 92.88 262 ILE A N 1
ATOM 2033 C CA . ILE A 1 262 ? -12.240 12.302 22.481 1.00 92.88 262 ILE A CA 1
ATOM 2034 C C . ILE A 1 262 ? -10.988 11.446 22.654 1.00 92.88 262 ILE A C 1
ATOM 2036 O O . ILE A 1 262 ? -9.907 11.952 22.989 1.00 92.88 262 ILE A O 1
ATOM 2040 N N . HIS A 1 263 ? -11.157 10.134 22.481 1.00 95.69 263 HIS A N 1
ATOM 2041 C CA . HIS A 1 263 ? -10.107 9.149 22.675 1.00 95.69 263 HIS A CA 1
ATOM 2042 C C . HIS A 1 263 ? -10.435 7.832 21.972 1.00 95.69 263 HIS A C 1
ATOM 2044 O O . HIS A 1 263 ? -11.601 7.460 21.876 1.00 95.69 263 HIS A O 1
ATOM 2050 N N . SER A 1 264 ? -9.388 7.126 21.560 1.00 95.31 264 SER A N 1
ATOM 2051 C CA . SER A 1 264 ? -9.438 5.763 21.037 1.00 95.31 264 SER A CA 1
ATOM 2052 C C . SER A 1 264 ? -8.676 4.865 22.000 1.00 95.31 264 SER A C 1
ATOM 2054 O O . SER A 1 264 ? -7.613 5.258 22.485 1.00 95.31 264 SER A O 1
ATOM 2056 N N . PHE A 1 265 ? -9.219 3.685 22.262 1.00 95.94 265 PHE A N 1
ATOM 2057 C CA . PHE A 1 265 ? -8.636 2.674 23.128 1.00 95.94 265 PHE A CA 1
ATOM 2058 C C . PHE A 1 265 ? -8.340 1.413 22.323 1.00 95.94 265 PHE A C 1
ATOM 2060 O O . PHE A 1 265 ? -9.249 0.855 21.708 1.00 95.94 265 PHE A O 1
ATOM 2067 N N . ASP A 1 266 ? -7.099 0.938 22.391 1.00 94.69 266 ASP A N 1
ATOM 2068 C CA . ASP A 1 266 ? -6.708 -0.337 21.801 1.00 94.69 266 ASP A CA 1
ATOM 2069 C C . ASP A 1 266 ? -6.825 -1.467 22.840 1.00 94.69 266 ASP A C 1
ATOM 2071 O O . ASP A 1 266 ? -6.269 -1.396 23.950 1.00 94.69 266 ASP A O 1
ATOM 2075 N N . TYR A 1 267 ? -7.513 -2.545 22.462 1.00 93.44 267 TYR A N 1
ATOM 2076 C CA . TYR A 1 267 ? -7.661 -3.756 23.261 1.00 93.44 267 TYR A CA 1
ATOM 2077 C C . TYR A 1 267 ? -7.136 -4.987 22.503 1.00 93.44 267 TYR A C 1
ATOM 2079 O O . TYR A 1 267 ? -7.611 -5.343 21.429 1.00 93.44 267 TYR A O 1
ATOM 2087 N N . ASP A 1 268 ? -6.143 -5.645 23.107 1.00 88.88 268 ASP A N 1
ATOM 2088 C CA . ASP A 1 268 ? -5.482 -6.868 22.615 1.00 88.88 268 ASP A CA 1
ATOM 2089 C C . ASP A 1 268 ? -5.207 -7.766 23.834 1.00 88.88 268 ASP A C 1
ATOM 2091 O O . ASP A 1 268 ? -4.126 -7.711 24.452 1.00 88.88 268 ASP A O 1
ATOM 2095 N N . GLY A 1 269 ? -6.275 -8.437 24.290 1.00 87.00 269 GLY A N 1
ATOM 2096 C CA . GLY A 1 269 ? -6.359 -9.260 25.510 1.00 87.00 269 GLY A CA 1
ATOM 2097 C C . GLY A 1 269 ? -6.154 -8.507 26.833 1.00 87.00 269 GLY A C 1
ATOM 2098 O O . GLY A 1 269 ? -6.038 -9.114 27.898 1.00 87.00 269 GLY A O 1
ATOM 2099 N N . ARG A 1 270 ? -5.987 -7.185 26.750 1.00 91.94 270 ARG A N 1
ATOM 2100 C CA . ARG A 1 270 ? -5.886 -6.212 27.842 1.00 91.94 270 ARG A CA 1
ATOM 2101 C C . ARG A 1 270 ? -5.946 -4.812 27.248 1.00 91.94 270 ARG A C 1
ATOM 2103 O O . ARG A 1 270 ? -5.394 -4.582 26.162 1.00 91.94 270 ARG A O 1
ATOM 2110 N N . LEU A 1 271 ? -6.498 -3.878 28.008 1.00 93.81 271 LEU A N 1
ATOM 2111 C CA . LEU A 1 271 ? -6.518 -2.470 27.635 1.00 93.81 271 LEU A CA 1
ATOM 2112 C C . LEU A 1 271 ? -5.090 -1.893 27.577 1.00 93.81 271 LEU A C 1
ATOM 2114 O O . LEU A 1 271 ? -4.270 -2.129 28.476 1.00 93.81 271 LEU A O 1
ATOM 2118 N N . ARG A 1 272 ? -4.761 -1.172 26.499 1.00 92.12 272 ARG A N 1
ATOM 2119 C CA . ARG A 1 272 ? -3.431 -0.560 26.298 1.00 92.12 272 ARG A CA 1
ATOM 2120 C C . ARG A 1 272 ? -3.376 0.916 26.653 1.00 92.12 272 ARG A C 1
ATOM 2122 O O . ARG A 1 272 ? -2.305 1.392 27.035 1.00 92.12 272 ARG A O 1
ATOM 2129 N N . ASP A 1 273 ? -4.517 1.582 26.583 1.00 92.12 273 ASP A N 1
ATOM 2130 C CA . ASP A 1 273 ? -4.654 3.019 26.775 1.00 92.12 273 ASP A CA 1
ATOM 2131 C C . ASP A 1 273 ? -5.419 3.351 28.059 1.00 92.12 273 ASP A C 1
ATOM 2133 O O . ASP A 1 273 ? -5.883 2.475 28.788 1.00 92.12 273 ASP A O 1
ATOM 2137 N N . THR A 1 274 ? -5.504 4.637 28.382 1.00 93.50 274 THR A N 1
ATOM 2138 C CA . THR A 1 274 ? -6.226 5.126 29.558 1.00 93.50 274 THR A CA 1
ATOM 2139 C C . THR A 1 274 ? -6.897 6.445 29.233 1.00 93.50 274 THR A C 1
ATOM 2141 O O . THR A 1 274 ? -6.311 7.316 28.586 1.00 93.50 274 THR A O 1
ATOM 2144 N N . ILE A 1 275 ? -8.092 6.665 29.780 1.00 92.56 275 ILE A N 1
ATOM 2145 C CA . ILE A 1 275 ? -8.839 7.915 29.572 1.00 92.56 275 ILE A CA 1
ATOM 2146 C C . ILE A 1 275 ? -8.061 9.163 30.026 1.00 92.56 275 ILE A C 1
ATOM 2148 O O . ILE A 1 275 ? -8.348 10.286 29.602 1.00 92.56 275 ILE A O 1
ATOM 2152 N N . LYS A 1 276 ? -7.028 8.993 30.864 1.00 92.81 276 LYS A N 1
ATOM 2153 C CA . LYS A 1 276 ? -6.110 10.072 31.266 1.00 92.81 276 LYS A CA 1
ATOM 2154 C C . LYS A 1 276 ? -5.427 10.755 30.086 1.00 92.81 276 LYS A C 1
ATOM 2156 O O . LYS A 1 276 ? -5.188 11.963 30.165 1.00 92.81 276 LYS A O 1
ATOM 2161 N N . ASP A 1 277 ? -5.186 10.013 29.011 1.00 91.88 277 ASP A N 1
ATOM 2162 C CA . ASP A 1 277 ? -4.458 10.474 27.831 1.00 91.88 277 ASP A CA 1
ATOM 2163 C C . ASP A 1 277 ? -5.374 11.079 26.751 1.00 91.88 277 ASP A C 1
ATOM 2165 O O . ASP A 1 277 ? -4.888 11.570 25.727 1.00 91.88 277 ASP A O 1
ATOM 2169 N N . ALA A 1 278 ? -6.690 11.121 26.997 1.00 89.25 278 ALA A N 1
ATOM 2170 C CA . ALA A 1 278 ? -7.665 11.768 26.122 1.00 89.25 278 ALA A CA 1
ATOM 2171 C C . ALA A 1 278 ? -7.316 13.238 25.841 1.00 89.25 278 ALA A C 1
ATOM 2173 O O . ALA A 1 278 ? -6.723 13.922 26.686 1.00 89.25 278 ALA A O 1
ATOM 2174 N N . ARG A 1 279 ? -7.698 13.754 24.671 1.00 79.06 279 ARG A N 1
ATOM 2175 C CA . ARG A 1 279 ? -7.369 15.132 24.266 1.00 79.06 279 ARG A CA 1
ATOM 2176 C C . ARG A 1 279 ? -8.398 16.158 24.718 1.00 79.06 279 ARG A C 1
ATOM 2178 O O . ARG A 1 279 ? -9.566 15.786 24.930 1.00 79.06 279 ARG A O 1
#